Protein AF-0000000084815491 (afdb_homodimer)

Solvent-accessible surface area (backbone atoms only — not comparable to full-atom values): 11934 Å² total; per-residue (Å²): 130,76,83,46,60,28,46,56,47,43,36,51,51,13,50,52,33,24,52,50,12,52,49,30,68,74,34,52,69,57,44,29,56,76,66,72,39,57,78,79,24,46,65,37,46,48,46,38,20,51,44,27,32,46,44,15,54,52,34,43,51,35,46,77,64,65,38,57,70,56,59,58,56,47,32,64,51,28,40,53,48,13,54,55,30,41,75,68,66,39,51,69,61,13,48,52,33,32,49,48,24,51,50,32,52,50,26,44,53,50,39,52,51,54,56,52,58,70,79,100,129,75,83,45,60,28,45,56,46,43,38,53,50,13,51,51,33,24,52,51,12,51,48,30,68,74,34,53,69,58,43,29,56,75,67,73,40,57,78,79,25,47,66,38,45,48,48,37,20,52,45,27,32,48,44,15,53,53,35,42,50,36,44,78,64,65,38,59,72,56,58,58,57,48,32,63,52,27,40,53,47,14,54,55,32,40,75,68,66,38,52,69,60,13,48,51,33,32,50,50,25,50,50,30,53,52,25,44,52,48,39,52,51,52,56,50,57,68,79,99

pLDDT: mean 93.97, std 8.57, range [40.38, 98.31]

Sequence (240 aa):
MAPGVARYTILAFGLSSFIAGVGSLMRPSGALASLNLPAAALPAANGNALAAIAMGVYYTLAVAQENRPFFLATVPMRLASAVVFWRQGWVGVAAWEGGGAALTLLALAWDARRAKGKTAMAPGVARYTILAFGLSSFIAGVGSLMRPSGALASLNLPAAALPAANGNALAAIAMGVYYTLAVAQENRPFFLATVPMRLASAVVFWRQGWVGVAAWEGGGAALTLLALAWDARRAKGKTA

Organism: Colletotrichum graminicola (strain M1.001 / M2 / FGSC 10212) (NCBI:txid645133)

Secondar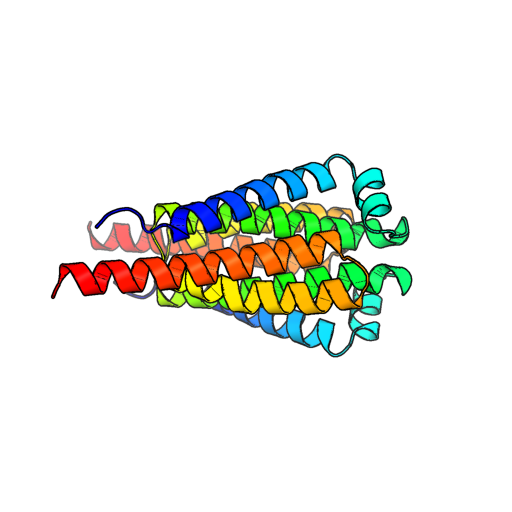y structure (DSSP, 8-state):
----HHHHHHHHHHHHHHHHHHHHHH-HHHHHHHTT--GGGHHHHHHHHHHHHHHHHHHHHHHHTT-HHHHHHHHHHHHHHHHHHHHTT-HHHHHHHHHHHHHHHHHHHHHHHHHHHHH-/----HHHHHHHHHHHHHHHHHHHHHH-HHHHHHHTT--GGGHHHHHHHHHHHHHHHHHHHHHHHTT-HHHHHHHHHHHHHHHHHHHHTT-HHHHHHHHHHHHHHHHHHHHHHHHHHHHH-

Structure (mmCIF, N/CA/C/O backbone):
data_AF-0000000084815491-model_v1
#
loop_
_entity.id
_entity.type
_entity.pdbx_description
1 polymer 'Uncharacterized protein'
#
loop_
_atom_site.group_PDB
_atom_site.id
_atom_site.type_symbol
_atom_site.label_atom_id
_atom_site.label_alt_id
_atom_site.label_comp_id
_atom_site.label_asym_id
_atom_site.label_entity_id
_atom_site.label_seq_id
_atom_site.pdbx_PDB_ins_code
_atom_site.Cartn_x
_atom_site.Cartn_y
_atom_site.Cartn_z
_atom_site.occupancy
_atom_site.B_iso_or_equiv
_atom_site.auth_seq_id
_atom_site.auth_comp_id
_atom_site.auth_asym_id
_atom_site.auth_atom_id
_atom_site.pdbx_PDB_model_num
ATOM 1 N N . MET A 1 1 ? -6.23 29.078 -1.269 1 40.44 1 MET A N 1
ATOM 2 C CA . MET A 1 1 ? -5.453 28.562 -2.393 1 40.44 1 MET A CA 1
ATOM 3 C C . MET A 1 1 ? -6.195 27.422 -3.084 1 40.44 1 MET A C 1
ATOM 5 O O . MET A 1 1 ? -6.824 26.594 -2.424 1 40.44 1 MET A O 1
ATOM 9 N N . ALA A 1 2 ? -6.723 27.484 -4.27 1 48.28 2 ALA A N 1
ATOM 10 C CA . ALA A 1 2 ? -7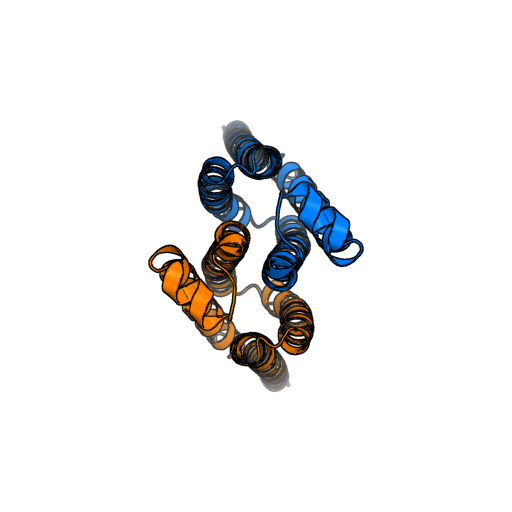.504 26.5 -5.023 1 48.28 2 ALA A CA 1
ATOM 11 C C . ALA A 1 2 ? -6.91 25.109 -4.891 1 48.28 2 ALA A C 1
ATOM 13 O O . ALA A 1 2 ? -5.695 24.953 -4.758 1 48.28 2 ALA A O 1
ATOM 14 N N . PRO A 1 3 ? -7.824 24.172 -4.605 1 62.19 3 PRO A N 1
ATOM 15 C CA . PRO A 1 3 ? -7.273 22.812 -4.543 1 62.19 3 PRO A CA 1
ATOM 16 C C . PRO A 1 3 ? -6.414 22.469 -5.758 1 62.19 3 PRO A C 1
ATOM 18 O O . PRO A 1 3 ? -6.805 22.75 -6.895 1 62.19 3 PRO A O 1
ATOM 21 N N . GLY A 1 4 ? -5.09 22.328 -5.602 1 84.88 4 GLY A N 1
ATOM 22 C CA . GLY A 1 4 ? -4.148 22.016 -6.664 1 84.88 4 GLY A CA 1
ATOM 23 C C . GLY A 1 4 ? -4.602 20.859 -7.543 1 84.88 4 GLY A C 1
ATOM 24 O O . GLY A 1 4 ? -5.445 20.062 -7.141 1 84.88 4 GLY A O 1
ATOM 25 N N . VAL A 1 5 ? -4.52 21.016 -8.867 1 93.31 5 VAL A N 1
ATOM 26 C CA . VAL A 1 5 ? -4.844 20.016 -9.875 1 93.31 5 VAL A CA 1
ATOM 27 C C . VAL A 1 5 ? -4.34 18.641 -9.422 1 93.31 5 VAL A C 1
ATOM 29 O O . VAL A 1 5 ? -4.957 17.625 -9.711 1 93.31 5 VAL A O 1
ATOM 32 N N . ALA A 1 6 ? -3.357 18.594 -8.641 1 94.94 6 ALA A N 1
ATOM 33 C CA . ALA A 1 6 ? -2.748 17.344 -8.18 1 94.94 6 ALA A CA 1
ATOM 34 C C . ALA A 1 6 ? -3.721 16.562 -7.312 1 94.94 6 ALA A C 1
ATOM 36 O O . ALA A 1 6 ? -3.727 15.32 -7.344 1 94.94 6 ALA A O 1
ATOM 37 N N . ARG A 1 7 ? -4.535 17.188 -6.617 1 95.56 7 ARG A N 1
ATOM 38 C CA . ARG A 1 7 ? -5.5 16.531 -5.75 1 95.56 7 ARG A CA 1
ATOM 39 C C . ARG A 1 7 ? -6.445 15.641 -6.559 1 95.56 7 ARG A C 1
ATOM 41 O O . ARG A 1 7 ? -6.809 14.547 -6.117 1 95.56 7 ARG A O 1
ATOM 48 N N . TYR A 1 8 ? -6.773 16.141 -7.68 1 95.5 8 TYR A N 1
ATOM 49 C CA . TYR A 1 8 ? -7.727 15.406 -8.5 1 95.5 8 TYR A CA 1
ATOM 50 C C . TYR A 1 8 ? -7.066 14.188 -9.133 1 95.5 8 TYR A C 1
ATOM 52 O O . TYR A 1 8 ? -7.707 13.148 -9.297 1 95.5 8 TYR A O 1
ATOM 60 N N . THR A 1 9 ? -5.875 14.32 -9.531 1 96.5 9 THR A N 1
ATOM 61 C CA . THR A 1 9 ? -5.172 13.18 -10.109 1 96.5 9 THR A CA 1
ATOM 62 C C . THR A 1 9 ? -4.965 12.094 -9.055 1 96.5 9 THR A C 1
ATOM 64 O O . THR A 1 9 ? -5.133 10.906 -9.344 1 96.5 9 THR A O 1
ATOM 67 N N . ILE A 1 10 ? -4.621 12.445 -7.871 1 97.06 10 ILE A N 1
ATOM 68 C CA . ILE A 1 10 ? -4.414 11.492 -6.785 1 97.06 10 ILE A CA 1
ATOM 69 C C . ILE A 1 10 ? -5.734 10.82 -6.434 1 97.06 10 ILE A C 1
ATOM 71 O O . ILE A 1 10 ? -5.781 9.602 -6.223 1 97.06 10 ILE A O 1
ATOM 75 N N . LEU A 1 11 ? -6.758 11.609 -6.387 1 97.38 11 LEU A N 1
ATOM 76 C CA . LEU A 1 11 ? -8.07 11.07 -6.059 1 97.38 11 LEU A CA 1
ATOM 77 C C . LEU A 1 11 ? -8.523 10.062 -7.105 1 97.38 11 LEU A C 1
ATOM 79 O O . LEU A 1 11 ? -9.016 8.984 -6.766 1 97.38 11 LEU A O 1
ATOM 83 N N . ALA A 1 12 ? -8.406 10.469 -8.32 1 97.44 12 ALA A N 1
ATOM 84 C CA . ALA A 1 12 ? -8.805 9.57 -9.398 1 97.44 12 ALA A CA 1
ATOM 85 C C . ALA A 1 12 ? -8.008 8.266 -9.352 1 97.44 12 ALA A C 1
ATOM 87 O O . ALA A 1 12 ? -8.57 7.184 -9.531 1 97.44 12 ALA A O 1
ATOM 88 N N . PHE A 1 13 ? -6.754 8.375 -9.211 1 97.56 13 PHE A N 1
ATOM 89 C CA . PHE A 1 13 ? -5.902 7.195 -9.117 1 97.56 13 PHE A CA 1
ATOM 90 C C . PHE A 1 13 ? -6.305 6.336 -7.926 1 97.56 13 PHE A C 1
ATOM 92 O O . PHE A 1 13 ? -6.449 5.117 -8.055 1 97.56 13 PHE A O 1
ATOM 99 N N . GLY A 1 14 ? -6.387 6.969 -6.758 1 97.56 14 GLY A N 1
ATOM 100 C CA . GLY A 1 14 ? -6.766 6.242 -5.555 1 97.56 14 GLY A CA 1
ATOM 101 C C . GLY A 1 14 ? -8.102 5.535 -5.684 1 97.56 14 GLY A C 1
ATOM 102 O O . GLY A 1 14 ? -8.219 4.355 -5.355 1 97.56 14 GLY A O 1
ATOM 103 N N . LEU A 1 15 ? -9.078 6.191 -6.203 1 97.81 15 LEU A N 1
ATOM 104 C CA . LEU A 1 15 ? -10.414 5.625 -6.336 1 97.81 15 LEU A CA 1
ATOM 105 C C . LEU A 1 15 ? -10.422 4.477 -7.34 1 97.81 15 LEU A C 1
ATOM 107 O O . LEU A 1 15 ? -11.094 3.463 -7.129 1 97.81 15 LEU A O 1
ATOM 111 N N . SER A 1 16 ? -9.75 4.711 -8.414 1 97.94 16 SER A N 1
ATOM 112 C CA . SER A 1 16 ? -9.688 3.639 -9.406 1 97.94 16 SER A CA 1
ATOM 113 C C . SER A 1 16 ? -8.953 2.424 -8.852 1 97.94 16 SER A C 1
ATOM 115 O O . SER A 1 16 ? -9.32 1.283 -9.141 1 97.94 16 SER A O 1
ATOM 117 N N . SER A 1 17 ? -7.867 2.646 -8.094 1 97.25 17 SER A N 1
ATOM 118 C CA . SER A 1 17 ? -7.156 1.547 -7.453 1 97.25 17 SER A CA 1
ATOM 119 C C . SER A 1 17 ? -8.055 0.812 -6.465 1 97.25 17 SER A C 1
ATOM 121 O O . SER A 1 17 ? -8.023 -0.417 -6.383 1 97.25 17 SER A O 1
ATOM 123 N N . PHE A 1 18 ? -8.859 1.563 -5.742 1 98.06 18 PHE A N 1
ATOM 124 C CA . PHE A 1 18 ?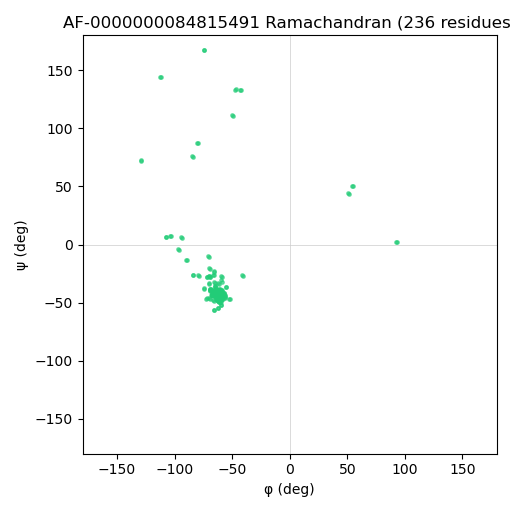 -9.789 0.98 -4.785 1 98.06 18 PHE A CA 1
ATOM 125 C C . PHE A 1 18 ? -10.781 0.058 -5.488 1 98.06 18 PHE A C 1
ATOM 127 O O . PHE A 1 18 ? -11 -1.072 -5.051 1 98.06 18 PHE A O 1
ATOM 134 N N . ILE A 1 19 ? -11.328 0.517 -6.527 1 98.31 19 ILE A N 1
ATOM 135 C CA . ILE A 1 19 ? -12.32 -0.239 -7.285 1 98.31 19 ILE A CA 1
ATOM 136 C C . ILE A 1 19 ? -11.672 -1.49 -7.879 1 98.31 19 ILE A C 1
ATOM 138 O O . ILE A 1 19 ? -12.25 -2.578 -7.832 1 98.31 19 ILE A O 1
ATOM 142 N N . ALA A 1 20 ? -10.5 -1.353 -8.398 1 97.06 20 ALA A N 1
ATOM 143 C CA . ALA A 1 20 ? -9.781 -2.488 -8.961 1 97.06 20 ALA A CA 1
ATOM 144 C C . ALA A 1 20 ? -9.469 -3.529 -7.895 1 97.06 20 ALA A C 1
ATOM 146 O O . ALA A 1 20 ? -9.57 -4.734 -8.141 1 97.06 20 ALA A O 1
ATOM 147 N N . GLY A 1 21 ? -8.992 -3.051 -6.715 1 97.81 21 GLY A N 1
ATOM 148 C CA . GLY A 1 21 ? -8.695 -3.963 -5.621 1 97.81 21 GLY A CA 1
ATOM 149 C C . GLY A 1 21 ? -9.914 -4.742 -5.156 1 97.81 21 GLY A C 1
ATOM 150 O O . GLY A 1 21 ? -9.859 -5.969 -5.02 1 97.81 21 GLY A O 1
ATOM 151 N N . VAL A 1 22 ? -10.992 -4.051 -4.918 1 97.81 22 VAL A N 1
ATOM 152 C CA . VAL A 1 22 ? -12.234 -4.688 -4.504 1 97.81 22 VAL A CA 1
ATOM 153 C C . VAL A 1 22 ? -12.703 -5.66 -5.582 1 97.81 22 VAL A C 1
ATOM 155 O O . VAL A 1 22 ? -13.102 -6.789 -5.281 1 97.81 22 VAL A O 1
ATOM 158 N N . GLY A 1 23 ? -12.656 -5.215 -6.82 1 97.81 23 GLY A N 1
ATOM 159 C CA . GLY A 1 23 ? -13.031 -6.078 -7.934 1 97.81 23 GLY A CA 1
ATOM 160 C C . GLY A 1 23 ? -12.211 -7.352 -8 1 97.81 23 GLY A C 1
ATOM 161 O O . GLY A 1 23 ? -12.742 -8.43 -8.266 1 97.81 23 GLY A O 1
ATOM 162 N N . SER A 1 24 ? -10.961 -7.215 -7.777 1 97.38 24 SER A N 1
ATOM 163 C CA . SER A 1 24 ? -10.062 -8.367 -7.812 1 97.38 24 SER A CA 1
ATOM 164 C C . SER A 1 24 ? -10.398 -9.359 -6.711 1 97.38 24 SER A C 1
ATOM 166 O O . SER A 1 24 ? -10.328 -10.578 -6.918 1 97.38 24 SER A O 1
ATOM 168 N N . LEU A 1 25 ? -10.75 -8.906 -5.535 1 96.31 25 LEU A N 1
ATOM 169 C CA . LEU A 1 25 ? -11.078 -9.789 -4.422 1 96.31 25 LEU A CA 1
ATOM 170 C C . LEU A 1 25 ? -12.414 -10.484 -4.648 1 96.31 25 LEU A C 1
ATOM 172 O O . LEU A 1 25 ? -12.617 -11.617 -4.195 1 96.31 25 LEU A O 1
ATOM 176 N N . MET A 1 26 ? -13.258 -9.828 -5.383 1 97.25 26 MET A N 1
ATOM 177 C CA . MET A 1 26 ? -14.594 -10.367 -5.617 1 97.25 26 MET A CA 1
ATOM 178 C C . MET A 1 26 ? -14.586 -11.359 -6.773 1 97.25 26 MET A C 1
ATOM 180 O O . MET A 1 26 ? -15.453 -12.227 -6.855 1 97.25 26 MET A O 1
ATOM 184 N N . ARG A 1 27 ? -13.664 -11.234 -7.68 1 97.75 27 ARG A N 1
ATOM 185 C CA . ARG A 1 27 ? -13.539 -12.109 -8.844 1 97.75 27 ARG A CA 1
ATOM 186 C C . ARG A 1 27 ? -12.117 -12.641 -8.977 1 97.75 27 ARG A C 1
ATOM 188 O O . ARG A 1 27 ? -11.438 -12.367 -9.977 1 97.75 27 ARG A O 1
ATOM 195 N N . PRO A 1 28 ? -11.805 -13.531 -8.086 1 95.75 28 PRO A N 1
ATOM 196 C CA . PRO A 1 28 ? -10.406 -13.969 -8.039 1 95.75 28 PRO A CA 1
ATOM 197 C C . PRO A 1 28 ? -9.969 -14.664 -9.328 1 95.75 28 PRO A C 1
ATOM 199 O O . PRO A 1 28 ? -8.836 -14.469 -9.781 1 95.75 28 PRO A O 1
ATOM 202 N N . SER A 1 29 ? -10.797 -15.484 -9.922 1 95.88 29 SER A N 1
ATOM 203 C CA . SER A 1 29 ? -10.43 -16.156 -11.164 1 95.88 29 SER A CA 1
ATOM 204 C C . SER A 1 29 ? -10.227 -15.148 -12.289 1 95.88 29 SER A C 1
ATOM 206 O O . SER A 1 29 ? -9.328 -15.32 -13.117 1 95.88 29 SER A O 1
ATOM 208 N N . GLY A 1 30 ? -11.039 -14.156 -12.383 1 96.69 30 GLY A N 1
ATOM 209 C CA . GLY A 1 30 ? -10.883 -13.102 -13.367 1 96.69 30 GLY A CA 1
ATOM 210 C C . GLY A 1 30 ? -9.602 -12.297 -13.18 1 96.69 30 GLY A C 1
ATOM 211 O O . GLY A 1 30 ? -8.938 -11.945 -14.156 1 96.69 30 GLY A O 1
ATOM 212 N N . ALA A 1 31 ? -9.352 -11.961 -11.93 1 95.31 31 ALA A N 1
ATOM 213 C CA . ALA A 1 31 ? -8.133 -11.219 -11.617 1 95.31 31 ALA A CA 1
ATOM 214 C C . ALA A 1 31 ? -6.895 -11.992 -12.055 1 95.31 31 ALA A C 1
ATOM 216 O O . ALA A 1 31 ? -5.984 -11.43 -12.664 1 95.31 31 ALA A O 1
ATOM 217 N N . LEU A 1 32 ? -6.879 -13.273 -11.75 1 96.56 32 LEU A N 1
ATOM 218 C CA . LEU A 1 32 ? -5.754 -14.117 -12.148 1 96.56 32 LEU A CA 1
ATOM 219 C C . LEU A 1 32 ? -5.625 -14.172 -13.664 1 96.56 32 LEU A C 1
ATOM 221 O O . LEU A 1 32 ? -4.523 -14.047 -14.203 1 96.56 32 LEU A O 1
ATOM 225 N N . ALA A 1 33 ? -6.688 -14.359 -14.281 1 95.88 33 ALA A N 1
ATOM 226 C CA . ALA A 1 33 ? -6.691 -14.461 -15.734 1 95.88 33 ALA A CA 1
ATOM 227 C C . ALA A 1 33 ? -6.191 -13.172 -16.375 1 95.88 33 ALA A C 1
ATOM 229 O O . ALA A 1 33 ? -5.441 -13.211 -17.359 1 95.88 33 ALA A O 1
ATOM 230 N N . SER A 1 34 ? -6.602 -12.094 -15.859 1 94.06 34 SER A N 1
ATOM 231 C CA . SER A 1 34 ? -6.234 -10.805 -16.438 1 94.06 34 SER A CA 1
ATOM 232 C C . SER A 1 34 ? -4.734 -10.547 -16.312 1 94.06 34 SER A C 1
ATOM 234 O O . SER A 1 34 ? -4.16 -9.781 -17.094 1 94.06 34 SER A O 1
ATOM 236 N N . LEU A 1 35 ? -4.129 -11.188 -15.383 1 94.56 35 LEU A N 1
ATOM 237 C CA . LEU A 1 35 ? -2.707 -10.977 -15.133 1 94.56 35 LEU A CA 1
ATOM 238 C C . LEU A 1 35 ? -1.89 -12.172 -15.602 1 94.56 35 LEU A C 1
ATOM 240 O O . LEU A 1 35 ? -0.678 -12.227 -15.375 1 94.56 35 LEU A O 1
ATOM 244 N N . ASN A 1 36 ? -2.57 -13.062 -16.234 1 94.75 36 ASN A N 1
ATOM 245 C CA . ASN A 1 36 ? -1.952 -14.281 -16.734 1 94.75 36 ASN A CA 1
ATOM 246 C C . ASN A 1 36 ? -1.22 -15.039 -15.633 1 94.75 36 ASN A C 1
ATOM 248 O O . ASN A 1 36 ? -0.055 -15.414 -15.797 1 94.75 36 ASN A O 1
ATOM 252 N N . LEU A 1 37 ? -1.891 -15.258 -14.562 1 96 37 LEU A N 1
ATOM 253 C CA . LEU A 1 37 ? -1.349 -15.977 -13.414 1 96 37 LEU A CA 1
ATOM 254 C C . LEU A 1 37 ? -2.053 -17.312 -13.227 1 96 37 LEU A C 1
ATOM 256 O O . LEU A 1 37 ? -3.26 -17.422 -13.461 1 96 37 LEU A O 1
ATOM 260 N N . PRO A 1 38 ? -1.239 -18.234 -12.805 1 95.62 38 PRO A N 1
ATOM 261 C CA . PRO A 1 38 ? -1.874 -19.516 -12.492 1 95.62 38 PRO A CA 1
ATOM 262 C C . PRO A 1 38 ? -2.66 -19.484 -11.18 1 95.62 38 PRO A C 1
ATOM 264 O O . PRO A 1 38 ? -2.525 -18.531 -10.406 1 95.62 38 PRO A O 1
ATOM 267 N N . ALA A 1 39 ? -3.48 -20.484 -10.906 1 95.56 39 ALA A N 1
ATOM 268 C CA . ALA A 1 39 ? -4.32 -20.578 -9.711 1 95.56 39 ALA A CA 1
ATOM 269 C C . ALA A 1 39 ? -3.475 -20.562 -8.445 1 95.56 39 ALA A C 1
ATOM 271 O O . ALA A 1 39 ? -3.9 -20.031 -7.418 1 95.56 39 ALA A O 1
ATOM 272 N N . ALA A 1 40 ? -2.336 -21.062 -8.547 1 94.88 40 ALA A N 1
ATOM 273 C CA . ALA A 1 40 ? -1.467 -21.188 -7.383 1 94.88 40 ALA A CA 1
ATOM 274 C C . ALA A 1 40 ? -0.963 -19.812 -6.934 1 94.88 40 ALA A C 1
ATOM 276 O O . ALA A 1 40 ? -0.463 -19.672 -5.816 1 94.88 40 ALA A O 1
ATOM 277 N N . ALA A 1 41 ? -1.181 -18.828 -7.695 1 96.44 41 ALA A N 1
ATOM 278 C CA . ALA A 1 41 ? -0.729 -17.484 -7.375 1 96.44 41 ALA A CA 1
ATOM 279 C C . ALA A 1 41 ? -1.823 -16.688 -6.668 1 96.44 41 ALA A C 1
ATOM 281 O O . ALA A 1 41 ? -1.639 -15.508 -6.348 1 96.44 41 ALA A O 1
ATOM 282 N N . LEU A 1 42 ? -2.867 -17.297 -6.352 1 96.38 42 LE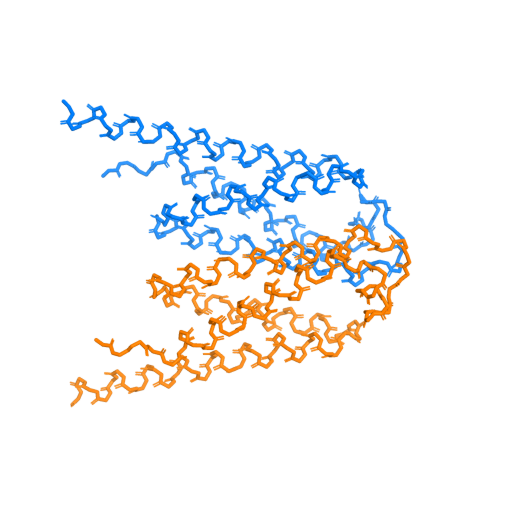U A N 1
ATOM 283 C CA . LEU A 1 42 ? -4.035 -16.609 -5.824 1 96.38 42 LEU A CA 1
ATOM 284 C C . LEU A 1 42 ? -3.697 -15.883 -4.523 1 96.38 42 LEU A C 1
ATOM 286 O O . LEU A 1 42 ? -4.078 -14.727 -4.332 1 96.38 42 LEU A O 1
ATOM 290 N N . PRO A 1 43 ? -3.006 -16.484 -3.607 1 96.12 43 PRO A N 1
ATOM 291 C CA . PRO A 1 43 ? -2.705 -15.758 -2.367 1 96.12 43 PRO A CA 1
ATOM 292 C C . PRO A 1 43 ? -1.927 -14.469 -2.607 1 96.12 43 PRO A C 1
ATOM 294 O O . PRO A 1 43 ? -2.242 -13.438 -2.014 1 96.12 43 PRO A O 1
ATOM 297 N N . ALA A 1 44 ? -0.988 -14.539 -3.453 1 96.69 44 ALA A N 1
ATOM 298 C CA . ALA A 1 44 ? -0.206 -13.344 -3.764 1 96.69 44 ALA A CA 1
ATOM 299 C C . ALA A 1 44 ? -1.057 -12.305 -4.488 1 96.69 44 ALA A C 1
ATOM 301 O O . ALA A 1 44 ? -0.908 -11.102 -4.262 1 96.69 44 ALA A O 1
ATOM 302 N N . ALA A 1 45 ? -1.89 -12.766 -5.355 1 96.88 45 ALA A N 1
ATOM 303 C CA . ALA A 1 45 ? -2.797 -11.867 -6.062 1 96.88 45 ALA A CA 1
ATOM 304 C C . ALA A 1 45 ? -3.738 -11.156 -5.094 1 96.88 45 ALA A C 1
ATOM 306 O O . ALA A 1 45 ? -4.043 -9.977 -5.262 1 96.88 45 ALA A O 1
ATOM 307 N N . ASN A 1 46 ? -4.184 -11.852 -4.129 1 97.25 46 ASN A N 1
ATOM 308 C CA . ASN A 1 46 ? -5.031 -11.25 -3.104 1 97.25 46 ASN A CA 1
ATOM 309 C C . ASN A 1 46 ? -4.281 -10.18 -2.318 1 97.25 46 ASN A C 1
ATOM 311 O O . ASN A 1 46 ? -4.867 -9.164 -1.925 1 97.25 46 ASN A O 1
ATOM 315 N N . GLY A 1 47 ? -3.01 -10.484 -2.057 1 96.56 47 GLY A N 1
ATOM 316 C CA . GLY A 1 47 ? -2.191 -9.461 -1.427 1 96.56 47 GLY A CA 1
ATOM 317 C C . GLY A 1 47 ? -2.125 -8.172 -2.225 1 96.56 47 GLY A C 1
ATOM 318 O O . GLY A 1 47 ? -2.211 -7.082 -1.659 1 96.56 47 GLY A O 1
ATOM 319 N N . ASN A 1 48 ? -1.982 -8.266 -3.479 1 97.19 48 ASN A N 1
ATOM 320 C CA . ASN A 1 48 ? -1.973 -7.105 -4.359 1 97.19 48 ASN A CA 1
ATOM 321 C C . ASN A 1 48 ? -3.305 -6.359 -4.32 1 97.19 48 ASN A C 1
ATOM 323 O O . ASN A 1 48 ? -3.332 -5.129 -4.316 1 97.19 48 ASN A O 1
ATOM 327 N N . ALA A 1 49 ? -4.336 -7.121 -4.34 1 97.69 49 ALA A N 1
ATOM 328 C CA . ALA A 1 49 ? -5.668 -6.52 -4.273 1 97.69 49 ALA A CA 1
ATOM 329 C C . ALA A 1 49 ? -5.844 -5.719 -2.984 1 97.69 49 ALA A C 1
ATOM 331 O O . ALA A 1 49 ? -6.371 -4.605 -3.006 1 97.69 49 ALA A O 1
ATOM 332 N N . LEU A 1 50 ? -5.406 -6.281 -1.91 1 97.38 50 LEU A N 1
ATOM 333 C CA . LEU A 1 50 ? -5.496 -5.598 -0.623 1 97.38 50 LEU A CA 1
ATOM 334 C C . LEU A 1 50 ? -4.648 -4.328 -0.619 1 97.38 50 LEU A C 1
ATOM 336 O O . LEU A 1 50 ? -5.047 -3.314 -0.043 1 97.38 50 LEU A O 1
ATOM 340 N N . ALA A 1 51 ? -3.486 -4.445 -1.206 1 96.62 51 ALA A N 1
ATOM 341 C CA . ALA A 1 51 ? -2.629 -3.27 -1.334 1 96.62 51 ALA A CA 1
ATOM 342 C C . ALA A 1 51 ? -3.318 -2.172 -2.137 1 96.62 51 ALA A C 1
ATOM 344 O O . ALA A 1 51 ? -3.236 -0.993 -1.786 1 96.62 51 ALA A O 1
ATOM 345 N N . ALA A 1 52 ? -3.955 -2.549 -3.201 1 97.44 52 ALA A N 1
ATOM 346 C CA . ALA A 1 52 ? -4.688 -1.591 -4.023 1 97.44 52 ALA A CA 1
ATOM 347 C C . ALA A 1 52 ? -5.801 -0.917 -3.225 1 97.44 52 ALA A C 1
ATOM 349 O O . ALA A 1 52 ? -5.992 0.297 -3.322 1 97.44 52 ALA A O 1
ATOM 350 N N . ILE A 1 53 ? -6.504 -1.626 -2.461 1 97.69 53 ILE A N 1
ATOM 351 C CA . ILE A 1 53 ? -7.566 -1.084 -1.621 1 97.69 53 ILE A CA 1
ATOM 352 C C . ILE A 1 53 ? -6.977 -0.114 -0.602 1 97.69 53 ILE A C 1
ATOM 354 O O . ILE A 1 53 ? -7.512 0.977 -0.39 1 97.69 53 ILE A O 1
ATOM 358 N N . ALA A 1 54 ? -5.887 -0.56 0.009 1 97.19 54 ALA A N 1
ATOM 359 C CA . ALA A 1 54 ? -5.211 0.306 0.971 1 97.19 54 ALA A CA 1
ATOM 360 C C . ALA A 1 54 ? -4.793 1.623 0.324 1 97.19 54 ALA A C 1
ATOM 362 O O . ALA A 1 54 ? -4.949 2.691 0.919 1 97.19 54 ALA A O 1
ATOM 363 N N . MET A 1 55 ? -4.25 1.581 -0.87 1 96.81 55 MET A N 1
ATOM 364 C CA . MET A 1 55 ? -3.869 2.795 -1.586 1 96.81 55 MET A CA 1
ATOM 365 C C . MET A 1 55 ? -5.082 3.691 -1.82 1 96.81 55 MET A C 1
ATOM 367 O O . MET A 1 55 ? -4.977 4.918 -1.736 1 96.81 55 MET A O 1
ATOM 371 N N . GLY A 1 56 ? -6.172 3.09 -2.18 1 97.62 56 GLY A N 1
ATOM 372 C CA . GLY A 1 56 ? -7.387 3.873 -2.348 1 97.62 56 GLY A CA 1
ATOM 373 C C . GLY A 1 56 ? -7.77 4.656 -1.107 1 97.62 56 GLY A C 1
ATOM 374 O O . GLY A 1 56 ? -8.07 5.848 -1.188 1 97.62 56 GLY A O 1
ATOM 375 N N . VAL A 1 57 ? -7.684 4.047 -0.004 1 97.12 57 VAL A N 1
ATOM 376 C CA . VAL A 1 57 ? -8.094 4.664 1.254 1 97.12 57 VAL A CA 1
ATOM 377 C C . VAL A 1 57 ? -7.078 5.734 1.658 1 97.12 57 VAL A C 1
ATOM 379 O O . VAL A 1 57 ? -7.453 6.863 1.977 1 97.12 57 VAL A O 1
ATOM 382 N N . TYR A 1 58 ? -5.805 5.418 1.588 1 97.19 58 TYR A N 1
ATOM 383 C CA . TYR A 1 58 ? -4.77 6.344 2.039 1 97.19 58 TYR A CA 1
ATOM 384 C C . TYR A 1 58 ? -4.68 7.551 1.115 1 97.19 58 TYR A C 1
ATOM 386 O O . TYR A 1 58 ? -4.445 8.672 1.571 1 97.19 58 TYR A O 1
ATOM 394 N N . TYR A 1 59 ? -4.828 7.285 -0.157 1 96.94 59 TYR A N 1
ATOM 395 C CA . TYR A 1 59 ? -4.766 8.391 -1.108 1 96.94 59 TYR A CA 1
ATOM 396 C C . TYR A 1 59 ? -5.93 9.352 -0.908 1 96.94 59 TYR A C 1
ATOM 398 O O . TYR A 1 59 ? -5.754 10.57 -0.955 1 96.94 59 TYR A O 1
ATOM 406 N N . THR A 1 60 ? -7.105 8.805 -0.683 1 96.75 60 THR A N 1
ATOM 407 C CA . THR A 1 60 ? -8.273 9.641 -0.427 1 96.75 60 THR A CA 1
ATOM 408 C C . THR A 1 60 ? -8.078 10.469 0.84 1 96.75 60 THR A C 1
ATOM 410 O O . THR A 1 60 ? -8.414 11.648 0.874 1 96.75 60 THR A O 1
ATOM 413 N N . LEU A 1 61 ? -7.543 9.836 1.834 1 96.62 61 LEU A N 1
ATOM 414 C CA . LEU A 1 61 ? -7.25 10.555 3.066 1 96.62 61 LEU A CA 1
ATOM 415 C C . LEU A 1 61 ? -6.234 11.672 2.814 1 96.62 61 LEU A C 1
ATOM 417 O O . LEU A 1 61 ? -6.391 12.781 3.326 1 96.62 61 LEU A O 1
ATOM 421 N N . ALA A 1 62 ? -5.184 11.352 2.068 1 96.44 62 ALA A N 1
ATOM 422 C CA . ALA A 1 62 ? -4.164 12.344 1.743 1 96.44 62 ALA A CA 1
ATOM 423 C C . ALA A 1 62 ? -4.77 13.531 0.998 1 96.44 62 ALA A C 1
ATOM 425 O O . ALA A 1 62 ? -4.371 14.68 1.215 1 96.44 62 ALA A O 1
ATOM 426 N N . VAL A 1 63 ? -5.684 13.25 0.11 1 96.62 63 VAL A N 1
ATOM 427 C CA . VAL A 1 63 ? -6.363 14.297 -0.646 1 96.62 63 VAL A CA 1
ATOM 428 C C . VAL A 1 63 ? -7.164 15.18 0.305 1 96.62 63 VAL A C 1
ATOM 430 O O . VAL A 1 63 ? -7.09 16.406 0.229 1 96.62 63 VAL A O 1
ATOM 433 N N . ALA A 1 64 ? -7.922 14.625 1.226 1 95.69 64 ALA A N 1
ATOM 434 C CA . ALA A 1 64 ? -8.719 15.375 2.199 1 95.69 64 ALA A CA 1
ATOM 435 C C . ALA A 1 64 ? -7.828 16.266 3.057 1 95.69 64 ALA A C 1
ATOM 437 O O . ALA A 1 64 ? -8.25 17.344 3.484 1 95.69 64 ALA A O 1
ATOM 438 N N . GLN A 1 65 ? -6.598 15.891 3.24 1 95.12 65 GLN A N 1
ATOM 439 C CA . GLN A 1 65 ? -5.664 16.625 4.09 1 95.12 65 GLN A CA 1
ATOM 440 C C . GLN A 1 65 ? -4.797 17.562 3.266 1 95.12 65 GLN A C 1
ATOM 442 O O . GLN A 1 65 ? -3.977 18.312 3.816 1 95.12 65 GLN A O 1
ATOM 447 N N . GLU A 1 66 ? -4.977 17.5 1.979 1 93.69 66 GLU A N 1
ATOM 448 C CA . GLU A 1 66 ? -4.129 18.266 1.075 1 93.69 66 GLU A CA 1
ATOM 449 C C . GLU A 1 66 ? -2.652 18.047 1.382 1 93.69 66 GLU A C 1
ATOM 451 O O . GLU A 1 66 ? -1.886 19.016 1.491 1 93.69 66 GLU A O 1
ATOM 456 N N . ASN A 1 67 ? -2.336 16.859 1.586 1 94.69 67 ASN A N 1
ATOM 457 C CA . ASN A 1 67 ? -0.989 16.453 1.981 1 94.69 67 ASN A CA 1
ATOM 458 C C . ASN A 1 67 ? -0.049 16.391 0.781 1 94.69 67 ASN A C 1
ATOM 460 O O . ASN A 1 67 ? 0.251 15.305 0.281 1 94.69 67 ASN A O 1
ATOM 464 N N . ARG A 1 68 ? 0.567 17.484 0.443 1 93.19 68 ARG A N 1
ATOM 465 C CA . ARG A 1 68 ? 1.375 17.609 -0.766 1 93.19 68 ARG A CA 1
ATOM 466 C C . ARG A 1 68 ? 2.625 16.734 -0.677 1 93.19 68 ARG A C 1
ATOM 468 O O . ARG A 1 68 ? 3.016 16.094 -1.658 1 93.19 68 ARG A O 1
ATOM 475 N N . PRO A 1 69 ? 3.324 16.734 0.476 1 95 69 PRO A N 1
ATOM 476 C CA . PRO A 1 69 ? 4.461 15.805 0.563 1 95 69 PRO A CA 1
ATOM 477 C C . PRO A 1 69 ? 4.07 14.359 0.271 1 95 69 PRO A C 1
ATOM 479 O O . PRO A 1 69 ? 4.848 13.617 -0.334 1 95 69 PRO A O 1
ATOM 482 N N . PHE A 1 70 ? 2.916 13.945 0.679 1 96.19 70 PHE A N 1
ATOM 483 C CA . PHE A 1 70 ? 2.434 12.609 0.364 1 96.19 70 PHE A CA 1
ATOM 484 C C . PHE A 1 70 ? 2.252 12.438 -1.14 1 96.19 70 PHE A C 1
ATOM 486 O O . PHE A 1 70 ? 2.643 11.414 -1.705 1 96.19 70 PHE A O 1
ATOM 493 N N . PHE A 1 71 ? 1.619 13.391 -1.742 1 96.69 71 PHE A N 1
ATOM 494 C CA . PHE A 1 71 ? 1.459 13.336 -3.191 1 96.69 71 PHE A CA 1
ATOM 495 C C . PHE A 1 71 ? 2.803 13.125 -3.877 1 96.69 71 PHE A C 1
ATOM 497 O O . PHE A 1 71 ? 2.926 12.266 -4.758 1 96.69 71 PHE A O 1
ATOM 504 N N . LEU A 1 72 ? 3.746 13.914 -3.41 1 95.38 72 LEU A N 1
ATOM 505 C CA . LEU A 1 72 ? 5.074 13.852 -4.016 1 95.38 72 LEU A CA 1
ATOM 506 C C . LEU A 1 72 ? 5.719 12.492 -3.77 1 95.38 72 LEU A C 1
ATOM 508 O O . LEU A 1 72 ? 6.422 11.969 -4.637 1 95.38 72 LEU A O 1
ATOM 512 N N . ALA A 1 73 ? 5.473 11.93 -2.625 1 95.94 73 ALA A N 1
ATOM 513 C CA . ALA A 1 73 ? 6.078 10.648 -2.264 1 95.94 73 ALA A CA 1
ATOM 514 C C . ALA A 1 73 ? 5.508 9.516 -3.105 1 95.94 73 ALA A C 1
ATOM 516 O O . ALA A 1 73 ? 6.176 8.5 -3.324 1 95.94 73 ALA A O 1
ATOM 517 N N . THR A 1 74 ? 4.289 9.594 -3.598 1 97.06 74 THR A N 1
ATOM 518 C CA . THR A 1 74 ? 3.654 8.523 -4.363 1 97.06 74 THR A CA 1
ATOM 519 C C . THR A 1 74 ? 4.309 8.383 -5.738 1 97.06 74 THR A C 1
ATOM 521 O O . THR A 1 74 ? 4.258 7.312 -6.348 1 97.06 74 THR A O 1
ATOM 524 N N . VAL A 1 75 ? 4.863 9.461 -6.234 1 97.31 75 VAL A N 1
ATOM 525 C CA . VAL A 1 75 ? 5.328 9.508 -7.617 1 97.31 75 VAL A CA 1
ATOM 526 C C . VAL A 1 75 ? 6.492 8.539 -7.805 1 97.31 75 VAL A C 1
ATOM 528 O O . VAL A 1 75 ? 6.445 7.664 -8.664 1 97.31 75 VAL A O 1
ATOM 531 N N . PRO A 1 76 ? 7.594 8.641 -7.023 1 96.69 76 PRO A N 1
ATOM 532 C CA . PRO A 1 76 ? 8.688 7.691 -7.246 1 96.69 76 PRO A CA 1
ATOM 533 C C . PRO A 1 76 ? 8.266 6.246 -6.992 1 96.69 76 PRO A C 1
ATOM 535 O O . PRO A 1 76 ? 8.758 5.328 -7.66 1 96.69 76 PRO A O 1
ATOM 538 N N . MET A 1 77 ? 7.395 6.027 -6.09 1 96.56 77 MET A N 1
ATOM 539 C CA . MET A 1 77 ? 6.957 4.668 -5.781 1 96.56 77 MET A CA 1
ATOM 540 C C . MET A 1 77 ? 6.148 4.082 -6.934 1 96.56 77 MET A C 1
ATOM 542 O O . MET A 1 77 ? 6.34 2.922 -7.305 1 96.56 77 MET A O 1
ATOM 546 N N . ARG A 1 78 ? 5.293 4.895 -7.453 1 97.69 78 ARG A N 1
ATOM 547 C CA . ARG A 1 78 ? 4.473 4.422 -8.562 1 97.69 78 ARG A CA 1
ATOM 548 C C . ARG A 1 78 ? 5.309 4.234 -9.82 1 97.69 78 ARG A C 1
ATOM 550 O O . ARG A 1 78 ? 5.035 3.342 -10.625 1 97.69 78 ARG A O 1
ATOM 557 N N . LEU A 1 79 ? 6.305 5.035 -10.039 1 97.75 79 LEU A N 1
ATOM 558 C CA . LEU A 1 79 ? 7.207 4.855 -11.172 1 97.75 79 LEU A CA 1
ATOM 559 C C . LEU A 1 79 ? 8.031 3.582 -11.016 1 97.75 79 LEU A C 1
ATOM 561 O O . LEU A 1 79 ? 8.25 2.855 -11.984 1 97.75 79 LEU A O 1
ATOM 565 N N . ALA A 1 80 ? 8.523 3.367 -9.805 1 96.88 80 ALA A N 1
ATOM 566 C CA . ALA A 1 80 ? 9.25 2.125 -9.547 1 96.88 80 ALA A CA 1
ATOM 567 C C . ALA A 1 80 ? 8.367 0.91 -9.812 1 96.88 80 ALA A C 1
ATOM 569 O O . ALA A 1 80 ? 8.805 -0.061 -10.43 1 96.88 80 ALA A O 1
ATOM 570 N N . SER A 1 81 ? 7.141 0.975 -9.352 1 97.25 81 SER A N 1
ATOM 571 C CA . SER A 1 81 ? 6.199 -0.113 -9.602 1 97.25 81 SER A CA 1
ATOM 572 C C . SER A 1 81 ? 5.938 -0.287 -11.094 1 97.25 81 SER A C 1
ATOM 574 O O . SER A 1 81 ? 5.855 -1.414 -11.586 1 97.25 81 SER A O 1
ATOM 576 N N . ALA A 1 82 ? 5.781 0.826 -11.805 1 98 82 ALA A N 1
ATOM 577 C CA . ALA A 1 82 ? 5.535 0.772 -13.242 1 98 82 ALA A CA 1
ATOM 578 C C . ALA A 1 82 ? 6.652 0.027 -13.961 1 98 82 ALA A C 1
ATOM 580 O O . ALA A 1 82 ? 6.395 -0.787 -14.852 1 98 82 ALA A O 1
ATOM 581 N N . VAL A 1 83 ? 7.875 0.306 -13.609 1 97.69 83 VAL A N 1
ATOM 582 C CA . VAL A 1 83 ? 9.023 -0.331 -14.242 1 97.69 83 VAL A CA 1
ATOM 583 C C . VAL A 1 83 ? 9.016 -1.829 -13.945 1 97.69 83 VAL A C 1
ATOM 585 O O . VAL A 1 83 ? 9.195 -2.648 -14.852 1 97.69 83 VAL A O 1
ATOM 588 N N . VAL A 1 84 ? 8.75 -2.195 -12.703 1 96.31 84 VAL A N 1
ATOM 589 C CA . VAL A 1 84 ? 8.75 -3.598 -12.297 1 96.31 84 VAL A CA 1
ATOM 590 C C . VAL A 1 84 ? 7.617 -4.34 -13 1 96.31 84 VAL A C 1
ATOM 592 O O . VAL A 1 84 ? 7.809 -5.449 -13.508 1 96.31 84 VAL A O 1
ATOM 595 N N . PHE A 1 85 ? 6.469 -3.787 -13.07 1 97.06 85 PHE A N 1
ATOM 596 C CA . PHE A 1 85 ? 5.312 -4.43 -13.688 1 97.06 85 PHE A CA 1
ATOM 597 C C . PHE A 1 85 ? 5.5 -4.543 -15.195 1 97.06 85 PHE A C 1
ATOM 599 O O . PHE A 1 85 ? 5.102 -5.539 -15.805 1 97.06 85 PHE A O 1
ATOM 606 N N . TRP A 1 86 ? 6.082 -3.518 -15.797 1 96.5 86 TRP A N 1
ATOM 607 C CA . TRP A 1 86 ? 6.371 -3.566 -17.234 1 96.5 86 TRP A CA 1
ATOM 608 C C . TRP A 1 86 ? 7.32 -4.715 -17.547 1 96.5 86 TRP A C 1
ATOM 610 O O . TRP A 1 86 ? 7.094 -5.465 -18.5 1 96.5 86 TRP A O 1
ATOM 620 N N . ARG A 1 87 ? 8.266 -4.922 -16.797 1 95.5 87 ARG A N 1
ATOM 621 C CA . ARG A 1 87 ? 9.289 -5.934 -17.031 1 95.5 87 ARG A CA 1
ATOM 622 C C . ARG A 1 87 ? 8.719 -7.34 -16.875 1 95.5 87 ARG A C 1
ATOM 624 O O . ARG A 1 87 ? 9.25 -8.297 -17.438 1 95.5 87 ARG A O 1
ATOM 631 N N . GLN A 1 88 ? 7.641 -7.477 -16.203 1 94.25 88 GLN A N 1
ATOM 632 C CA . GLN A 1 88 ? 7.059 -8.797 -15.992 1 94.25 88 GLN A CA 1
ATOM 633 C C . GLN A 1 88 ? 5.84 -9.016 -16.891 1 94.25 88 GLN A C 1
ATOM 635 O O . GLN A 1 88 ? 5.102 -9.984 -16.719 1 94.25 88 GLN A O 1
ATOM 640 N N . GLY A 1 89 ? 5.652 -8.062 -17.766 1 94.25 89 GLY A N 1
ATOM 641 C CA . GLY A 1 89 ? 4.66 -8.273 -18.812 1 94.25 89 GLY A CA 1
ATOM 642 C C . GLY A 1 89 ? 3.287 -7.738 -18.438 1 94.25 89 GLY A C 1
ATOM 643 O O . GLY A 1 89 ? 2.314 -7.973 -19.156 1 94.25 89 GLY A O 1
ATOM 644 N N . TRP A 1 90 ? 3.162 -7.137 -17.281 1 95.62 90 TRP A N 1
ATOM 645 C CA . TRP A 1 90 ? 1.89 -6.531 -16.906 1 95.62 90 TRP A CA 1
ATOM 646 C C . TRP A 1 90 ? 1.766 -5.125 -17.469 1 95.62 90 TRP A C 1
ATOM 648 O O . TRP A 1 90 ? 1.733 -4.145 -16.719 1 95.62 90 TRP A O 1
ATOM 658 N N . VAL A 1 91 ? 1.498 -5.02 -18.75 1 95.5 91 VAL A N 1
ATOM 659 C CA . VAL A 1 91 ? 1.6 -3.771 -19.5 1 95.5 91 VAL A CA 1
ATOM 660 C C . VAL A 1 91 ? 0.487 -2.818 -19.078 1 95.5 91 VAL A C 1
ATOM 662 O O . VAL A 1 91 ? 0.728 -1.628 -18.859 1 95.5 91 VAL A O 1
ATOM 665 N N . GLY A 1 92 ? -0.738 -3.299 -18.984 1 95.25 92 GLY A N 1
ATOM 666 C CA . GLY A 1 92 ? -1.852 -2.459 -18.578 1 95.25 92 GLY A CA 1
ATOM 667 C C . GLY A 1 92 ? -1.658 -1.845 -17.203 1 95.25 92 GLY A C 1
ATOM 668 O O . GLY A 1 92 ? -1.878 -0.646 -17.016 1 95.25 92 GLY A O 1
ATOM 669 N N . VAL A 1 93 ? -1.233 -2.689 -16.266 1 95.62 93 VAL A N 1
ATOM 670 C CA . VAL A 1 93 ? -0.999 -2.229 -14.898 1 95.62 93 VAL A CA 1
ATOM 671 C C . VAL A 1 93 ? 0.155 -1.228 -14.883 1 95.62 93 VAL A C 1
ATOM 673 O O . VAL A 1 93 ? 0.094 -0.212 -14.188 1 95.62 93 VAL A O 1
ATOM 676 N N . ALA A 1 94 ? 1.198 -1.548 -15.594 1 97.56 94 ALA A N 1
ATOM 677 C CA . ALA A 1 94 ? 2.361 -0.67 -15.68 1 97.56 94 ALA A CA 1
ATOM 678 C C . ALA A 1 94 ? 1.978 0.696 -16.234 1 97.56 94 ALA A C 1
ATOM 680 O O . ALA A 1 94 ? 2.422 1.729 -15.734 1 97.56 94 ALA A O 1
ATOM 681 N N . ALA A 1 95 ? 1.208 0.699 -17.297 1 97.5 95 ALA A N 1
ATOM 682 C CA . ALA A 1 95 ? 0.75 1.945 -17.906 1 97.5 95 ALA A CA 1
ATOM 683 C C . ALA A 1 95 ? -0.112 2.746 -16.922 1 97.5 95 ALA A C 1
ATOM 685 O O . ALA A 1 95 ? -0.03 3.975 -16.875 1 97.5 95 ALA A O 1
ATOM 686 N N . TRP A 1 96 ? -0.965 2.041 -16.203 1 97.38 96 TRP A N 1
ATOM 687 C CA . TRP A 1 96 ? -1.812 2.682 -15.203 1 97.38 96 TRP A CA 1
ATOM 688 C C . TRP A 1 96 ? -0.968 3.338 -14.117 1 97.38 96 TRP A C 1
ATOM 690 O O . TRP A 1 96 ? -1.17 4.508 -13.789 1 97.38 96 TRP A O 1
ATOM 700 N N . GLU A 1 97 ? -0.013 2.611 -13.562 1 96.62 97 GLU A N 1
ATOM 701 C CA . GLU A 1 97 ? 0.891 3.115 -12.531 1 96.62 97 GLU A CA 1
ATOM 702 C C . GLU A 1 97 ? 1.734 4.273 -13.055 1 96.62 97 GLU A C 1
ATOM 704 O O . GLU A 1 97 ? 1.766 5.348 -12.453 1 96.62 97 GLU A O 1
ATOM 709 N N . GLY A 1 98 ? 2.41 4.008 -14.141 1 97.69 98 GLY A N 1
ATOM 710 C CA . GLY A 1 98 ? 3.307 5.008 -14.703 1 97.69 98 GLY A CA 1
ATOM 711 C C . GLY A 1 98 ? 2.584 6.238 -15.219 1 97.69 98 GLY A C 1
ATOM 712 O O . GLY A 1 98 ? 3.02 7.367 -14.984 1 97.69 98 GLY A O 1
ATOM 713 N N . GLY A 1 99 ? 1.538 6.02 -16 1 97.56 99 GLY A N 1
ATOM 714 C CA . GLY A 1 99 ? 0.742 7.133 -16.484 1 97.56 99 GLY A CA 1
ATOM 715 C C . GLY A 1 99 ? 0.147 7.977 -15.383 1 97.56 99 GLY A C 1
ATOM 716 O O . GLY A 1 99 ? 0.153 9.203 -15.453 1 97.56 99 GLY A O 1
ATOM 717 N N . GLY A 1 100 ? -0.401 7.27 -14.391 1 96.88 100 GLY A N 1
ATOM 718 C CA . GLY A 1 100 ? -0.905 7.996 -13.234 1 96.88 100 GLY A CA 1
ATOM 719 C C . GLY A 1 100 ? 0.162 8.812 -12.531 1 96.88 100 GLY A C 1
ATOM 720 O O . GLY A 1 100 ? -0.085 9.953 -12.125 1 96.88 100 GLY A O 1
ATOM 721 N N . ALA A 1 101 ? 1.333 8.195 -12.328 1 97.38 101 ALA A N 1
ATOM 722 C CA . ALA A 1 101 ? 2.438 8.898 -11.688 1 97.38 101 ALA A CA 1
ATOM 723 C C . ALA A 1 101 ? 2.857 10.117 -12.5 1 97.38 101 ALA A C 1
ATOM 725 O O . ALA A 1 101 ? 3.129 11.188 -11.938 1 97.38 101 ALA A O 1
ATOM 726 N N . ALA A 1 102 ? 2.945 9.992 -13.797 1 97.25 102 ALA A N 1
ATOM 727 C CA . ALA A 1 102 ? 3.311 11.094 -14.68 1 97.25 102 ALA A CA 1
ATOM 728 C C . ALA A 1 102 ? 2.287 12.227 -14.602 1 97.25 102 ALA A C 1
ATOM 730 O O . ALA A 1 102 ? 2.652 13.398 -14.539 1 97.25 102 ALA A O 1
ATOM 731 N N . LEU A 1 103 ? 1.063 11.852 -14.633 1 96.94 103 LEU A N 1
ATOM 732 C CA . LEU A 1 103 ? 0.002 12.852 -14.539 1 96.94 103 LEU A CA 1
ATOM 733 C C . LEU A 1 103 ? 0.082 13.609 -13.227 1 96.94 103 LEU A C 1
ATOM 735 O O . LEU A 1 103 ? -0.123 14.828 -13.188 1 96.94 103 LEU A O 1
ATOM 739 N N . THR A 1 104 ? 0.303 12.859 -12.148 1 96.12 104 THR A N 1
ATOM 740 C CA . THR A 1 104 ? 0.439 13.492 -10.844 1 96.12 104 THR A CA 1
ATOM 741 C C . THR A 1 104 ? 1.631 14.445 -10.82 1 96.12 104 THR A C 1
ATOM 743 O O . THR A 1 104 ? 1.531 15.562 -10.312 1 96.12 104 THR A O 1
ATOM 746 N N . LEU A 1 105 ? 2.73 14 -11.359 1 95.5 105 LEU A N 1
ATOM 747 C CA . LEU A 1 105 ? 3.936 14.828 -11.406 1 95.5 105 LEU A CA 1
ATOM 748 C C . LEU A 1 105 ? 3.684 16.109 -12.188 1 95.5 105 LEU A C 1
ATOM 750 O O . LEU A 1 105 ? 4.09 17.188 -11.758 1 95.5 105 LEU A O 1
ATOM 754 N N . LEU A 1 106 ? 3.082 16 -13.297 1 96.5 106 LEU A N 1
ATOM 755 C CA . LEU A 1 106 ? 2.762 17.156 -14.125 1 96.5 106 LEU A CA 1
ATOM 756 C C . LEU A 1 106 ? 1.809 18.109 -13.391 1 96.5 106 LEU A C 1
ATOM 758 O O . LEU A 1 106 ? 1.964 19.328 -13.453 1 96.5 106 LEU A O 1
ATOM 762 N N . ALA A 1 107 ? 0.822 17.5 -12.781 1 95.81 107 ALA A N 1
ATOM 763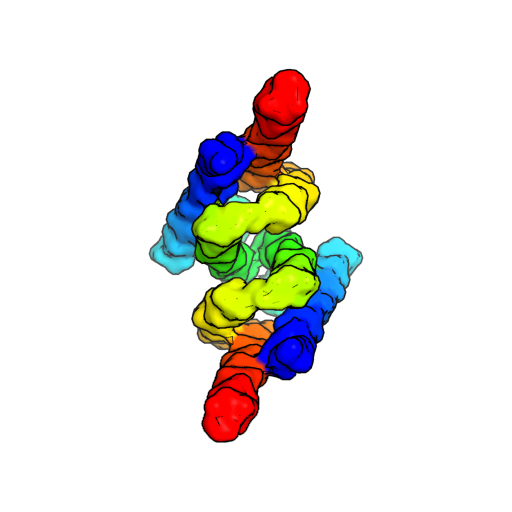 C CA . ALA A 1 107 ? -0.14 18.297 -12.023 1 95.81 107 ALA A CA 1
ATOM 764 C C . ALA A 1 107 ? 0.543 19.047 -10.883 1 95.81 107 ALA A C 1
ATOM 766 O O . ALA A 1 107 ? 0.234 20.203 -10.617 1 95.81 107 ALA A O 1
ATOM 767 N N . LEU A 1 108 ? 1.438 18.406 -10.227 1 93.75 108 LEU A N 1
ATOM 768 C CA . LEU A 1 108 ? 2.162 19.047 -9.133 1 93.75 108 LEU A CA 1
ATOM 769 C C . LEU A 1 108 ? 3.02 20.188 -9.641 1 93.75 108 LEU A C 1
ATOM 771 O O . LEU A 1 108 ? 3.098 21.25 -9 1 93.75 108 LEU A O 1
ATOM 775 N N . ALA A 1 109 ? 3.676 20.016 -10.758 1 93.5 109 ALA A N 1
ATOM 776 C CA . ALA A 1 109 ? 4.484 21.062 -11.359 1 93.5 109 ALA A CA 1
ATOM 777 C C . ALA A 1 109 ? 3.615 22.25 -11.773 1 93.5 109 ALA A C 1
ATOM 779 O O . ALA A 1 109 ? 4.004 23.406 -11.578 1 93.5 109 ALA A O 1
ATOM 780 N N . TRP A 1 110 ? 2.541 21.906 -12.312 1 92.88 110 TRP A N 1
ATOM 781 C CA . TRP A 1 110 ? 1.591 22.938 -12.719 1 92.88 110 TRP A CA 1
ATOM 782 C C . TRP A 1 110 ? 1.129 23.75 -11.508 1 92.88 110 TRP A C 1
ATOM 784 O O . TRP A 1 110 ? 1.086 24.984 -11.562 1 92.88 110 TRP A O 1
ATOM 794 N N . ASP A 1 111 ? 0.776 23.078 -10.461 1 92 111 ASP A N 1
ATOM 795 C CA . ASP A 1 111 ? 0.327 23.734 -9.234 1 92 111 ASP A CA 1
ATOM 796 C C . ASP A 1 111 ? 1.413 24.641 -8.672 1 92 111 ASP A C 1
ATOM 798 O O . ASP A 1 111 ? 1.119 25.734 -8.18 1 92 111 ASP A O 1
ATOM 802 N N . ALA A 1 112 ? 2.584 24.188 -8.734 1 89.06 112 ALA A N 1
ATOM 803 C CA . ALA A 1 112 ? 3.707 24.969 -8.219 1 89.06 112 ALA A CA 1
ATOM 804 C C . ALA A 1 112 ? 3.906 26.25 -9.031 1 89.06 112 ALA A C 1
ATOM 806 O O . ALA A 1 112 ? 4.195 27.312 -8.469 1 89.06 112 ALA A O 1
ATOM 807 N N . ARG A 1 113 ? 3.773 26.125 -10.242 1 89.62 113 ARG A N 1
ATOM 808 C CA . ARG A 1 113 ? 3.938 27.281 -11.125 1 89.62 113 ARG A CA 1
ATOM 809 C C . ARG A 1 113 ? 2.828 28.297 -10.906 1 89.62 113 ARG A C 1
ATOM 811 O O . ARG A 1 113 ? 3.078 29.5 -10.914 1 89.62 113 ARG A O 1
ATOM 818 N N . ARG A 1 114 ? 1.729 27.844 -10.766 1 88.62 114 ARG A N 1
ATOM 819 C CA . ARG A 1 114 ? 0.586 28.719 -10.555 1 88.62 114 ARG A CA 1
ATOM 820 C C . ARG A 1 114 ? 0.702 29.453 -9.227 1 88.62 114 ARG A C 1
ATOM 822 O O . ARG A 1 114 ? 0.31 30.625 -9.125 1 88.62 114 ARG A O 1
ATOM 829 N N . ALA A 1 115 ? 1.131 28.859 -8.227 1 85.25 115 ALA A N 1
ATOM 830 C CA . ALA A 1 115 ? 1.306 29.469 -6.918 1 85.25 115 ALA A CA 1
ATOM 831 C C . ALA A 1 115 ? 2.371 30.562 -6.961 1 85.25 115 ALA A C 1
ATOM 833 O O . ALA A 1 115 ? 2.232 31.594 -6.309 1 85.25 115 ALA A O 1
ATOM 834 N N . LYS A 1 116 ? 3.377 30.328 -7.727 1 86.31 116 LYS A N 1
ATOM 835 C CA . LYS A 1 116 ? 4.441 31.312 -7.895 1 86.31 116 LYS A CA 1
ATOM 836 C C . LYS A 1 116 ? 3.945 32.531 -8.68 1 86.31 116 LYS A C 1
ATOM 838 O O . LYS A 1 116 ? 4.336 33.656 -8.391 1 86.31 116 LYS A O 1
ATOM 843 N N . GLY A 1 117 ? 3.229 32.281 -9.586 1 75.38 117 GLY A N 1
ATOM 844 C CA . GLY A 1 117 ? 2.707 33.375 -10.391 1 75.38 117 GLY A CA 1
ATOM 845 C C . GLY A 1 117 ? 1.764 34.281 -9.625 1 75.38 117 GLY A C 1
ATOM 846 O O . GLY A 1 117 ? 1.658 35.469 -9.922 1 75.38 117 GLY A O 1
ATOM 847 N N . LYS A 1 118 ? 1.103 33.781 -8.609 1 78.06 118 LYS A N 1
ATOM 848 C CA . LYS A 1 118 ? 0.187 34.594 -7.805 1 78.06 118 LYS A CA 1
ATOM 849 C C . LYS A 1 118 ? 0.948 35.469 -6.805 1 78.06 118 LYS A C 1
ATOM 851 O O . LYS A 1 118 ? 0.448 36.5 -6.363 1 78.06 118 LYS A O 1
ATOM 856 N N . THR A 1 119 ? 2.088 35.156 -6.348 1 71.31 119 THR A N 1
ATOM 857 C CA . THR A 1 119 ? 2.857 35.906 -5.363 1 71.31 119 THR A CA 1
ATOM 858 C C . THR A 1 119 ? 3.758 36.938 -6.047 1 71.31 119 THR A C 1
ATOM 860 O O . THR A 1 119 ? 4.316 37.812 -5.387 1 71.31 119 THR A O 1
ATOM 863 N N . ALA A 1 120 ? 3.908 36.781 -7.438 1 68.38 120 ALA A N 1
ATOM 864 C CA . ALA A 1 120 ? 4.68 37.781 -8.172 1 68.38 120 ALA A CA 1
ATOM 865 C C . ALA A 1 120 ? 3.791 38.938 -8.641 1 68.38 120 ALA A C 1
ATOM 867 O O . ALA A 1 120 ? 2.592 38.75 -8.867 1 68.38 120 ALA A O 1
ATOM 868 N N . MET B 1 1 ? 3.094 18.469 23.094 1 40.38 1 MET B N 1
ATOM 869 C CA . MET B 1 1 ? 2.428 17.188 23.359 1 40.38 1 MET B CA 1
ATOM 870 C C . MET B 1 1 ? 3.322 16.016 22.969 1 40.38 1 MET B C 1
ATOM 872 O O . MET B 1 1 ? 4.004 16.078 21.938 1 40.38 1 MET B O 1
ATOM 876 N N . ALA B 1 2 ? 3.885 15.219 23.812 1 48.47 2 ALA B N 1
ATOM 877 C CA . ALA B 1 2 ? 4.816 14.109 23.594 1 48.47 2 ALA B CA 1
ATOM 878 C C . ALA B 1 2 ? 4.383 13.258 22.406 1 48.47 2 ALA B C 1
ATOM 880 O O . ALA B 1 2 ? 3.188 13.109 22.141 1 48.47 2 ALA B O 1
ATOM 881 N N . PRO B 1 3 ? 5.391 12.984 21.547 1 62.38 3 PRO B N 1
ATOM 882 C CA . PRO B 1 3 ? 5 12.109 20.438 1 62.38 3 PRO B CA 1
ATOM 883 C C . PRO B 1 3 ? 4.27 10.852 20.922 1 62.38 3 PRO B C 1
ATOM 885 O O . PRO B 1 3 ? 4.688 10.219 21.891 1 62.38 3 PRO B O 1
ATOM 888 N N . GLY B 1 4 ? 2.955 10.711 20.641 1 84.62 4 GLY B N 1
ATOM 889 C CA . GLY B 1 4 ? 2.129 9.578 21.031 1 84.62 4 GLY B CA 1
ATOM 890 C C . GLY B 1 4 ? 2.779 8.234 20.75 1 84.62 4 GLY B C 1
ATOM 891 O O . GLY B 1 4 ? 3.697 8.148 19.938 1 84.62 4 GLY B O 1
ATOM 892 N N . VAL B 1 5 ? 2.74 7.316 21.719 1 93.25 5 VAL B N 1
ATOM 893 C CA . VAL B 1 5 ? 3.258 5.953 21.609 1 93.25 5 VAL B CA 1
ATOM 894 C C . VAL B 1 5 ? 2.898 5.363 20.25 1 93.25 5 VAL B C 1
ATOM 896 O O . VAL B 1 5 ? 3.656 4.57 19.688 1 93.25 5 VAL B O 1
ATOM 899 N N . ALA B 1 6 ? 1.886 5.789 19.656 1 94.88 6 ALA B N 1
ATOM 900 C CA . ALA B 1 6 ? 1.412 5.277 18.375 1 94.88 6 ALA B CA 1
ATOM 901 C C . ALA B 1 6 ? 2.426 5.555 17.266 1 94.88 6 ALA B C 1
ATOM 903 O O . ALA B 1 6 ? 2.59 4.75 16.359 1 94.88 6 ALA B O 1
ATOM 904 N N . ARG B 1 7 ? 3.109 6.605 17.344 1 95.56 7 ARG B N 1
ATOM 905 C CA . ARG B 1 7 ? 4.098 6.965 16.344 1 95.56 7 ARG B CA 1
ATOM 906 C C . ARG B 1 7 ? 5.191 5.906 16.234 1 95.56 7 ARG B C 1
ATOM 908 O O . ARG B 1 7 ? 5.664 5.59 15.148 1 95.56 7 ARG B O 1
ATOM 915 N N . TYR B 1 8 ? 5.523 5.41 17.375 1 95.5 8 TYR B N 1
ATOM 916 C CA . TYR B 1 8 ? 6.609 4.434 17.391 1 95.5 8 TYR B CA 1
ATOM 917 C C . TYR B 1 8 ? 6.148 3.092 16.844 1 95.5 8 TYR B C 1
ATOM 919 O O . TYR B 1 8 ? 6.922 2.385 16.188 1 95.5 8 TYR B O 1
ATOM 927 N N . THR B 1 9 ? 4.977 2.725 17.125 1 96.5 9 THR B N 1
ATOM 928 C CA . THR B 1 9 ? 4.461 1.472 16.594 1 96.5 9 THR B CA 1
ATOM 929 C C . THR B 1 9 ? 4.324 1.55 15.07 1 96.5 9 THR B C 1
ATOM 931 O O . THR B 1 9 ? 4.656 0.597 14.359 1 96.5 9 THR B O 1
ATOM 934 N N . ILE B 1 10 ? 3.867 2.633 14.555 1 97 10 ILE B N 1
ATOM 935 C CA . ILE B 1 10 ? 3.717 2.828 13.117 1 97 10 ILE B CA 1
ATOM 936 C C . ILE B 1 10 ? 5.09 2.834 12.445 1 97 10 ILE B C 1
ATOM 938 O O . ILE B 1 10 ? 5.277 2.234 11.383 1 97 10 ILE B O 1
ATOM 942 N N . LEU B 1 11 ? 5.996 3.506 13.086 1 97.31 11 LEU B N 1
ATOM 943 C CA . LEU B 1 11 ? 7.348 3.58 12.539 1 97.31 11 LEU B CA 1
ATOM 944 C C . LEU B 1 11 ? 7.984 2.195 12.469 1 97.31 11 LEU B C 1
ATOM 946 O O . LEU B 1 11 ? 8.586 1.834 11.453 1 97.31 11 LEU B O 1
ATOM 950 N N . ALA B 1 12 ? 7.875 1.511 13.547 1 97.31 12 ALA B N 1
ATOM 951 C CA . ALA B 1 12 ? 8.445 0.165 13.578 1 97.31 12 ALA B CA 1
ATOM 952 C C . ALA B 1 12 ? 7.816 -0.724 12.508 1 97.31 12 ALA B C 1
ATOM 954 O O . ALA B 1 12 ? 8.516 -1.477 11.828 1 97.31 12 ALA B O 1
ATOM 955 N N . PHE B 1 13 ? 6.555 -0.704 12.43 1 97.56 13 PHE B N 1
ATOM 956 C CA . PHE B 1 13 ? 5.852 -1.482 11.414 1 97.56 13 PHE B CA 1
ATOM 957 C C . PHE B 1 13 ? 6.289 -1.066 10.016 1 97.56 13 PHE B C 1
ATOM 959 O O . PHE B 1 13 ? 6.594 -1.917 9.18 1 97.56 13 PHE B O 1
ATOM 966 N N . GLY B 1 14 ? 6.23 0.238 9.75 1 97.5 14 GLY B N 1
ATOM 967 C CA . GLY B 1 14 ? 6.629 0.746 8.453 1 97.5 14 GLY B CA 1
ATOM 968 C C . GLY B 1 14 ? 8.047 0.368 8.07 1 97.5 14 GLY B C 1
ATOM 969 O O . GLY B 1 14 ? 8.289 -0.115 6.961 1 97.5 14 GLY B O 1
ATOM 970 N N . LEU B 1 15 ? 8.969 0.51 8.961 1 97.88 15 LEU B N 1
ATOM 971 C CA . LEU B 1 15 ? 10.375 0.215 8.688 1 97.88 15 LEU B CA 1
ATOM 972 C C . LEU B 1 15 ? 10.578 -1.278 8.461 1 97.88 15 LEU B C 1
ATOM 974 O O . LEU B 1 15 ? 11.352 -1.676 7.59 1 97.88 15 LEU B O 1
ATOM 978 N N . SER B 1 16 ? 9.945 -2.035 9.297 1 97.94 16 SER B N 1
ATOM 979 C CA . SER B 1 16 ? 10.078 -3.477 9.109 1 97.94 16 SER B CA 1
ATOM 980 C C . SER B 1 16 ? 9.469 -3.92 7.785 1 97.94 16 SER B C 1
ATOM 982 O O . SER B 1 16 ? 10 -4.809 7.117 1 97.94 16 SER B O 1
ATOM 984 N N . SER B 1 17 ? 8.328 -3.348 7.414 1 97.31 17 SER B N 1
ATOM 985 C CA . SER B 1 17 ? 7.727 -3.643 6.121 1 97.31 17 SER B CA 1
ATOM 986 C C . SER B 1 17 ? 8.648 -3.242 4.977 1 97.31 17 SER B C 1
ATOM 988 O O . SER B 1 17 ? 8.766 -3.963 3.982 1 97.31 17 SER B O 1
ATOM 990 N N . PHE B 1 18 ? 9.297 -2.105 5.117 1 98.12 18 PHE B N 1
ATOM 991 C CA . PHE B 1 18 ? 10.242 -1.629 4.109 1 98.12 18 PHE B CA 1
ATOM 992 C C . PHE B 1 18 ? 11.375 -2.623 3.916 1 98.12 18 PHE B C 1
ATOM 994 O O . PHE B 1 18 ? 11.719 -2.977 2.785 1 98.12 18 PHE B O 1
ATOM 1001 N N . ILE B 1 19 ? 11.93 -3.057 4.969 1 98.31 19 ILE B N 1
ATOM 1002 C CA . ILE B 1 19 ? 13.047 -3.99 4.941 1 98.31 19 ILE B CA 1
ATOM 1003 C C . ILE B 1 19 ? 12.602 -5.316 4.328 1 98.31 19 ILE B C 1
ATOM 1005 O O . ILE B 1 19 ? 13.305 -5.895 3.498 1 98.31 19 ILE B O 1
ATOM 1009 N N . ALA B 1 20 ? 11.445 -5.777 4.699 1 97.06 20 ALA B N 1
ATOM 1010 C CA . ALA B 1 20 ? 10.906 -7.023 4.156 1 97.06 20 ALA B CA 1
ATOM 1011 C C . ALA B 1 20 ? 10.664 -6.906 2.654 1 97.06 20 ALA B C 1
ATOM 1013 O O . ALA B 1 20 ? 10.93 -7.84 1.899 1 97.06 20 ALA B O 1
ATOM 1014 N N . GLY B 1 21 ? 10.055 -5.77 2.234 1 97.88 21 GLY B N 1
ATOM 1015 C CA . GLY B 1 21 ? 9.812 -5.551 0.817 1 97.88 21 GLY B CA 1
ATOM 1016 C C . GLY B 1 21 ? 11.078 -5.535 -0.013 1 97.88 21 GLY B C 1
ATOM 1017 O O . GLY B 1 21 ? 11.172 -6.215 -1.036 1 97.88 21 GLY B O 1
ATOM 1018 N N . VAL B 1 22 ? 12.047 -4.762 0.424 1 97.88 22 VAL B N 1
ATOM 1019 C CA . VAL B 1 22 ? 13.328 -4.691 -0.261 1 97.88 22 VAL B CA 1
ATOM 1020 C C . VAL B 1 22 ? 13.984 -6.07 -0.278 1 97.88 22 VAL B C 1
ATOM 1022 O O . VAL B 1 22 ? 14.5 -6.504 -1.311 1 97.88 22 VAL B O 1
ATOM 1025 N N . GLY B 1 23 ? 13.977 -6.73 0.861 1 97.88 23 GLY B N 1
ATOM 1026 C CA . GLY B 1 23 ? 14.523 -8.078 0.941 1 97.88 23 GLY B CA 1
ATOM 1027 C C . GLY B 1 23 ? 13.867 -9.047 -0.03 1 97.88 23 GLY B C 1
ATOM 1028 O O . GLY B 1 23 ? 14.555 -9.867 -0.647 1 97.88 23 GLY B O 1
ATOM 1029 N N . SER B 1 24 ? 12.594 -8.953 -0.132 1 97.44 24 SER B N 1
ATOM 1030 C CA . SER B 1 24 ? 11.859 -9.836 -1.031 1 97.44 24 SER B CA 1
ATOM 1031 C C . SER B 1 24 ? 12.242 -9.586 -2.486 1 97.44 24 SER B C 1
ATOM 1033 O O . SER B 1 24 ? 12.328 -10.523 -3.279 1 97.44 24 SER B O 1
ATOM 1035 N N . LEU B 1 25 ? 12.461 -8.352 -2.881 1 96.44 25 LEU B N 1
ATOM 1036 C CA . LEU B 1 25 ? 12.812 -8.023 -4.258 1 96.44 25 LEU B CA 1
ATOM 1037 C C . LEU B 1 25 ? 14.242 -8.461 -4.57 1 96.44 25 LEU B C 1
ATOM 1039 O O . LEU B 1 25 ? 14.555 -8.805 -5.711 1 96.44 25 LEU B O 1
ATOM 1043 N N . MET B 1 26 ? 15.031 -8.484 -3.551 1 97.31 26 MET B N 1
ATOM 1044 C CA . MET B 1 26 ? 16.438 -8.836 -3.742 1 97.31 26 MET B CA 1
ATOM 1045 C C . MET B 1 26 ? 16.625 -10.344 -3.75 1 97.31 26 MET B C 1
ATOM 1047 O O . MET B 1 26 ? 17.609 -10.852 -4.312 1 97.31 26 MET B O 1
ATOM 1051 N N . ARG B 1 27 ? 15.766 -11.07 -3.113 1 97.81 27 ARG B N 1
ATOM 1052 C CA . ARG B 1 27 ? 15.828 -12.523 -3.031 1 97.81 27 ARG B CA 1
ATOM 1053 C C . ARG B 1 27 ? 14.492 -13.148 -3.414 1 97.81 27 ARG B C 1
ATOM 1055 O O . ARG B 1 27 ? 13.852 -13.812 -2.596 1 97.81 27 ARG B O 1
ATOM 1062 N N . PRO B 1 28 ? 14.219 -13.086 -4.684 1 95.75 28 PRO B N 1
ATOM 1063 C CA . PRO B 1 28 ? 12.883 -13.508 -5.117 1 95.75 28 PRO B CA 1
ATOM 1064 C C . PRO B 1 28 ? 12.617 -14.984 -4.832 1 95.75 28 PRO B C 1
ATOM 1066 O O . PRO B 1 28 ? 11.5 -15.352 -4.457 1 95.75 28 PRO B O 1
ATOM 1069 N N . SER B 1 29 ? 13.586 -15.844 -5.02 1 95.94 29 SER B N 1
ATOM 1070 C CA . SER B 1 29 ? 13.391 -17.266 -4.738 1 95.94 29 SER B CA 1
ATOM 1071 C C . SER B 1 29 ? 13.125 -17.5 -3.256 1 95.94 29 SER B C 1
ATOM 1073 O O . SER B 1 29 ? 12.312 -18.359 -2.895 1 95.94 29 SER B O 1
ATOM 1075 N N . GLY B 1 30 ? 13.82 -16.844 -2.398 1 96.62 30 GLY B N 1
ATOM 1076 C CA . GLY B 1 30 ? 13.586 -16.922 -0.966 1 96.62 30 GLY B CA 1
ATOM 1077 C C . GLY B 1 30 ? 12.211 -16.438 -0.556 1 96.62 30 GLY B C 1
ATOM 1078 O O . GLY B 1 30 ? 11.562 -17.047 0.306 1 96.62 30 GLY B O 1
ATOM 1079 N N . ALA B 1 31 ? 11.836 -15.312 -1.121 1 95.19 31 ALA B N 1
ATOM 1080 C CA . ALA B 1 31 ? 10.516 -14.766 -0.832 1 95.19 31 ALA B CA 1
ATOM 1081 C C . ALA B 1 31 ? 9.422 -15.758 -1.206 1 95.19 31 ALA B C 1
ATOM 1083 O O . ALA B 1 31 ? 8.484 -15.977 -0.435 1 95.19 31 ALA B O 1
ATOM 1084 N N . LEU B 1 32 ? 9.547 -16.359 -2.375 1 96.56 32 LEU B N 1
ATOM 1085 C CA . LEU B 1 32 ? 8.57 -17.344 -2.82 1 96.56 32 LEU B CA 1
ATOM 1086 C C . LEU B 1 32 ? 8.547 -18.547 -1.884 1 96.56 32 LEU B C 1
ATOM 1088 O O . LEU B 1 32 ? 7.473 -19.016 -1.499 1 96.56 32 LEU B O 1
ATOM 1092 N N . ALA B 1 33 ? 9.664 -18.969 -1.562 1 95.81 33 ALA B N 1
ATOM 1093 C CA . ALA B 1 33 ? 9.773 -20.141 -0.693 1 95.81 33 ALA B CA 1
ATOM 1094 C C . ALA B 1 33 ? 9.148 -19.875 0.674 1 95.81 33 ALA B C 1
ATOM 1096 O O . ALA B 1 33 ? 8.461 -20.719 1.235 1 95.81 33 ALA B O 1
ATOM 1097 N N . SER B 1 34 ? 9.391 -18.734 1.18 1 93.88 34 SER B N 1
ATOM 1098 C CA . SER B 1 34 ? 8.891 -18.391 2.508 1 93.88 34 SER B CA 1
ATOM 1099 C C . SER B 1 34 ? 7.367 -18.328 2.531 1 93.88 34 SER B C 1
ATOM 1101 O O . SER B 1 34 ? 6.75 -18.516 3.582 1 93.88 34 SER B O 1
ATOM 1103 N N . LEU B 1 35 ? 6.789 -18.109 1.415 1 94.38 35 LEU B N 1
ATOM 1104 C CA . LEU B 1 35 ? 5.34 -17.969 1.334 1 94.38 35 LEU B CA 1
ATOM 1105 C C . LEU B 1 35 ? 4.711 -19.188 0.687 1 94.38 35 LEU B C 1
ATOM 1107 O O . LEU B 1 35 ? 3.504 -19.219 0.435 1 94.38 35 LEU B O 1
ATOM 1111 N N . ASN B 1 36 ? 5.535 -20.156 0.447 1 94.62 36 ASN B N 1
ATOM 1112 C CA . ASN B 1 36 ? 5.109 -21.406 -0.176 1 94.62 36 ASN B CA 1
ATOM 1113 C C . ASN B 1 36 ? 4.406 -21.156 -1.508 1 94.62 36 ASN B C 1
ATOM 1115 O O . ASN B 1 36 ? 3.311 -21.672 -1.74 1 94.62 36 ASN B O 1
ATOM 1119 N N . LEU B 1 37 ? 5.031 -20.391 -2.332 1 95.94 37 LEU B N 1
ATOM 1120 C CA . LEU B 1 37 ? 4.512 -20.047 -3.654 1 95.94 37 LEU B CA 1
ATOM 1121 C C . LEU B 1 37 ? 5.367 -20.688 -4.75 1 95.94 37 LEU B C 1
ATOM 1123 O O . LEU B 1 37 ? 6.59 -20.766 -4.617 1 95.94 37 LEU B O 1
ATOM 1127 N N . PRO B 1 38 ? 4.648 -21.062 -5.762 1 95.62 38 PRO B N 1
ATOM 1128 C CA . PRO B 1 38 ? 5.422 -21.562 -6.902 1 95.62 38 PRO B CA 1
ATOM 1129 C C . PRO B 1 38 ? 6.113 -20.438 -7.68 1 95.62 38 PRO B C 1
ATOM 1131 O O . PRO B 1 38 ? 5.812 -19.266 -7.477 1 95.62 38 PRO B O 1
ATOM 1134 N N . ALA B 1 39 ? 7.039 -20.766 -8.578 1 95.62 39 ALA B N 1
ATOM 1135 C CA . ALA B 1 39 ? 7.809 -19.828 -9.383 1 95.62 39 ALA B CA 1
ATOM 1136 C C . ALA B 1 39 ? 6.891 -18.953 -10.234 1 95.62 39 ALA B C 1
ATOM 1138 O O . ALA B 1 39 ? 7.18 -17.781 -10.477 1 95.62 39 ALA B O 1
ATOM 1139 N N . ALA B 1 40 ? 5.832 -19.516 -10.609 1 95.06 40 ALA B N 1
ATOM 1140 C CA . ALA B 1 40 ? 4.914 -18.828 -11.508 1 95.06 40 ALA B CA 1
ATOM 1141 C C . ALA B 1 40 ? 4.211 -17.672 -10.789 1 95.06 40 ALA B C 1
ATOM 1143 O O . ALA B 1 40 ? 3.625 -16.797 -11.43 1 95.06 40 ALA B O 1
ATOM 1144 N N . ALA B 1 41 ? 4.344 -17.594 -9.531 1 96.56 41 ALA B N 1
ATOM 1145 C CA . ALA B 1 41 ? 3.699 -16.547 -8.734 1 96.56 41 ALA B CA 1
ATOM 1146 C C . ALA B 1 41 ? 4.637 -15.359 -8.531 1 96.56 41 ALA B C 1
ATOM 1148 O O . ALA B 1 41 ? 4.281 -14.391 -7.855 1 96.56 41 ALA B O 1
ATOM 1149 N N . LEU B 1 42 ? 5.742 -15.375 -9.141 1 96.56 42 LEU B N 1
ATOM 1150 C CA . LEU B 1 42 ? 6.773 -14.375 -8.891 1 96.56 42 LEU B CA 1
ATOM 1151 C C . LEU B 1 42 ? 6.266 -12.977 -9.203 1 96.56 42 LEU B C 1
ATOM 1153 O O . LEU B 1 42 ? 6.484 -12.039 -8.43 1 96.56 42 LEU B O 1
ATOM 1157 N N . PRO B 1 43 ? 5.598 -12.75 -10.297 1 96.5 43 PRO B N 1
ATOM 1158 C CA . PRO B 1 43 ? 5.133 -11.391 -10.57 1 96.5 43 PRO B CA 1
ATOM 1159 C C . PRO B 1 43 ? 4.215 -10.844 -9.477 1 96.5 43 PRO B C 1
ATOM 1161 O O . PRO B 1 43 ? 4.359 -9.695 -9.062 1 96.5 43 PRO B O 1
ATOM 1164 N N . ALA B 1 44 ? 3.348 -11.648 -9.031 1 96.88 44 ALA B N 1
ATOM 1165 C CA . ALA B 1 44 ? 2.447 -11.219 -7.961 1 96.88 44 ALA B CA 1
ATOM 1166 C C . ALA B 1 44 ? 3.207 -10.992 -6.66 1 96.88 44 ALA B C 1
ATOM 1168 O O . ALA B 1 44 ? 2.898 -10.07 -5.902 1 96.88 44 ALA B O 1
ATOM 1169 N N . ALA B 1 45 ? 4.133 -11.836 -6.395 1 96.81 45 ALA B N 1
ATOM 1170 C CA . ALA B 1 45 ? 4.965 -11.672 -5.207 1 96.81 45 ALA B CA 1
ATOM 1171 C C . ALA B 1 45 ? 5.746 -10.367 -5.254 1 96.81 45 ALA B C 1
ATOM 1173 O O . ALA B 1 45 ? 5.914 -9.695 -4.23 1 96.81 45 ALA B O 1
ATOM 1174 N N . ASN B 1 46 ? 6.223 -10.023 -6.383 1 97.38 46 ASN B N 1
ATOM 1175 C CA . ASN B 1 46 ? 6.922 -8.75 -6.551 1 97.38 46 ASN B CA 1
ATOM 1176 C C . ASN B 1 46 ? 6 -7.566 -6.281 1 97.38 46 ASN B C 1
ATOM 1178 O O . ASN B 1 46 ? 6.43 -6.547 -5.738 1 97.38 46 ASN B O 1
ATOM 1182 N N . GLY B 1 47 ? 4.766 -7.727 -6.758 1 96.62 47 GLY B N 1
ATOM 1183 C CA . GLY B 1 47 ? 3.787 -6.695 -6.434 1 96.62 47 GLY B CA 1
ATOM 1184 C C . GLY B 1 47 ? 3.611 -6.488 -4.941 1 96.62 47 GLY B C 1
ATOM 1185 O O . GLY B 1 47 ?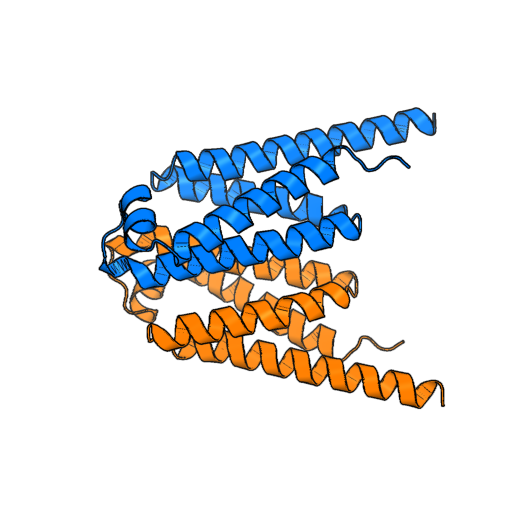 3.529 -5.352 -4.473 1 96.62 47 GLY B O 1
ATOM 1186 N N . ASN B 1 48 ? 3.564 -7.512 -4.207 1 97.19 48 ASN B N 1
ATOM 1187 C CA . ASN B 1 48 ? 3.463 -7.438 -2.754 1 97.19 48 ASN B CA 1
ATOM 1188 C C . ASN B 1 48 ? 4.688 -6.77 -2.141 1 97.19 48 ASN B C 1
ATOM 1190 O O . ASN B 1 48 ? 4.566 -5.98 -1.199 1 97.19 48 ASN B O 1
ATOM 1194 N N . ALA B 1 49 ? 5.809 -7.145 -2.65 1 97.75 49 ALA B N 1
ATOM 1195 C CA . ALA B 1 49 ? 7.047 -6.539 -2.168 1 97.75 49 ALA B CA 1
ATOM 1196 C C . ALA B 1 49 ? 7.039 -5.027 -2.381 1 97.75 49 ALA B C 1
ATOM 1198 O O . ALA B 1 49 ? 7.43 -4.27 -1.491 1 97.75 49 ALA B O 1
ATOM 1199 N N . LEU B 1 50 ? 6.602 -4.625 -3.523 1 97.44 50 LEU B N 1
ATOM 1200 C CA . LEU B 1 50 ? 6.523 -3.199 -3.83 1 97.44 50 LEU B CA 1
ATOM 1201 C C . LEU B 1 50 ? 5.527 -2.498 -2.912 1 97.44 50 LEU B C 1
ATOM 1203 O O . LEU B 1 50 ? 5.762 -1.365 -2.486 1 97.44 50 LEU B O 1
ATOM 1207 N N . ALA B 1 51 ? 4.434 -3.164 -2.688 1 96.62 51 ALA B N 1
ATOM 1208 C CA . ALA B 1 51 ? 3.445 -2.625 -1.755 1 96.62 51 ALA B CA 1
ATOM 1209 C C . ALA B 1 51 ? 4.047 -2.449 -0.363 1 96.62 51 ALA B C 1
ATOM 1211 O O . ALA B 1 51 ? 3.795 -1.444 0.306 1 96.62 51 ALA B O 1
ATOM 1212 N N . ALA B 1 52 ? 4.793 -3.416 0.073 1 97.44 52 ALA B N 1
ATOM 1213 C CA . ALA B 1 52 ? 5.449 -3.338 1.374 1 97.44 52 ALA B CA 1
ATOM 1214 C C . ALA B 1 52 ? 6.418 -2.158 1.432 1 97.44 52 ALA B C 1
ATOM 1216 O O . ALA B 1 52 ? 6.465 -1.435 2.43 1 97.44 52 ALA B O 1
ATOM 1217 N N . ILE B 1 53 ? 7.156 -1.944 0.431 1 97.75 53 ILE B N 1
ATOM 1218 C CA . ILE B 1 53 ? 8.086 -0.824 0.36 1 97.75 53 ILE B CA 1
ATOM 1219 C C . ILE B 1 53 ? 7.316 0.493 0.411 1 97.75 53 ILE B C 1
ATOM 1221 O O . ILE B 1 53 ? 7.699 1.415 1.137 1 97.75 53 ILE B O 1
ATOM 1225 N N . ALA B 1 54 ? 6.254 0.544 -0.386 1 97.25 54 ALA B N 1
ATOM 1226 C CA . ALA B 1 54 ? 5.414 1.74 -0.381 1 97.25 54 ALA B CA 1
ATOM 1227 C C . ALA B 1 54 ? 4.875 2.025 1.019 1 97.25 54 ALA B C 1
ATOM 1229 O O . ALA B 1 54 ? 4.863 3.176 1.463 1 97.25 54 ALA B O 1
ATOM 1230 N N . MET B 1 55 ? 4.418 1.022 1.715 1 96.75 55 MET B N 1
ATOM 1231 C CA . MET B 1 55 ? 3.939 1.192 3.084 1 96.75 55 MET B CA 1
ATOM 1232 C C . MET B 1 55 ? 5.043 1.742 3.982 1 96.75 55 MET B C 1
ATOM 1234 O O . MET B 1 55 ? 4.785 2.588 4.84 1 96.75 55 MET B O 1
ATOM 1238 N N . GLY B 1 56 ? 6.223 1.229 3.818 1 97.62 56 GLY B N 1
ATOM 1239 C CA . GLY B 1 56 ? 7.34 1.752 4.59 1 97.62 56 GLY B CA 1
ATOM 1240 C C . GLY B 1 56 ? 7.539 3.244 4.41 1 97.62 56 GLY B C 1
ATOM 1241 O O . GLY B 1 56 ? 7.68 3.979 5.391 1 97.62 56 GLY B O 1
ATOM 1242 N N . VAL B 1 57 ? 7.473 3.693 3.23 1 97.19 57 VAL B N 1
ATOM 1243 C CA . VAL B 1 57 ? 7.723 5.094 2.91 1 97.19 57 VAL B CA 1
ATOM 1244 C C . VAL B 1 57 ? 6.562 5.953 3.406 1 97.19 57 VAL B C 1
ATOM 1246 O O . VAL B 1 57 ? 6.777 6.961 4.086 1 97.19 57 VAL B O 1
ATOM 1249 N N . TYR B 1 58 ? 5.34 5.535 3.146 1 97.19 58 TYR B N 1
ATOM 1250 C CA . TYR B 1 58 ? 4.176 6.336 3.504 1 97.19 58 TYR B CA 1
ATOM 1251 C C . TYR B 1 58 ? 3.988 6.387 5.016 1 97.19 58 TYR B C 1
ATOM 1253 O O . TYR B 1 58 ? 3.586 7.414 5.566 1 97.19 58 TYR B O 1
ATOM 1261 N N . TYR B 1 59 ? 4.25 5.27 5.641 1 96.94 59 TYR B N 1
ATOM 1262 C CA . TYR B 1 59 ? 4.105 5.234 7.09 1 96.94 59 TYR B CA 1
ATOM 1263 C C . TYR B 1 59 ? 5.129 6.137 7.762 1 96.94 59 TYR B C 1
ATOM 1265 O O . TYR B 1 59 ? 4.805 6.855 8.711 1 96.94 59 TYR B O 1
ATOM 1273 N N . THR B 1 60 ? 6.355 6.102 7.273 1 96.81 60 THR B N 1
ATOM 1274 C CA . THR B 1 60 ? 7.391 6.973 7.82 1 96.81 60 THR B CA 1
ATOM 1275 C C . THR B 1 60 ? 7.023 8.438 7.621 1 96.81 60 THR B C 1
ATOM 1277 O O . THR B 1 60 ? 7.215 9.258 8.516 1 96.81 60 THR B O 1
ATOM 1280 N N . LEU B 1 61 ? 6.516 8.734 6.457 1 96.69 61 LEU B N 1
ATOM 1281 C CA . LEU B 1 61 ? 6.062 10.094 6.199 1 96.69 61 LEU B CA 1
ATOM 1282 C C . LEU B 1 61 ? 4.938 10.484 7.148 1 96.69 61 LEU B C 1
ATOM 1284 O O . LEU B 1 61 ? 4.926 11.602 7.676 1 96.69 61 LEU B O 1
ATOM 1288 N N . ALA B 1 62 ? 3.975 9.586 7.332 1 96.44 62 ALA B N 1
ATOM 1289 C CA . ALA B 1 62 ? 2.859 9.844 8.242 1 96.44 62 ALA B CA 1
ATOM 1290 C C . ALA B 1 62 ? 3.357 10.102 9.656 1 96.44 62 ALA B C 1
ATOM 1292 O O . ALA B 1 62 ? 2.811 10.945 10.367 1 96.44 62 ALA B O 1
ATOM 1293 N N . VAL B 1 63 ? 4.352 9.367 10.07 1 96.56 63 VAL B N 1
ATOM 1294 C CA . VAL B 1 63 ? 4.941 9.539 11.398 1 96.56 63 VAL B CA 1
ATOM 1295 C C . VAL B 1 63 ? 5.57 10.93 11.508 1 96.56 63 VAL B C 1
ATOM 1297 O O . VAL B 1 63 ? 5.348 11.641 12.484 1 96.56 63 VAL B O 1
ATOM 1300 N N . ALA B 1 64 ? 6.344 11.352 10.531 1 95.75 64 ALA B N 1
ATOM 1301 C CA . ALA B 1 64 ? 6.984 12.672 10.523 1 95.75 64 ALA B CA 1
ATOM 1302 C C . ALA B 1 64 ? 5.945 13.781 10.602 1 95.75 64 ALA B C 1
ATOM 1304 O O . ALA B 1 64 ? 6.211 14.844 11.172 1 95.75 64 ALA B O 1
ATOM 1305 N N . GLN B 1 65 ? 4.758 13.539 10.125 1 95.25 65 GLN B N 1
ATOM 1306 C CA . GLN B 1 65 ? 3.693 14.531 10.078 1 95.25 65 GLN B CA 1
ATOM 1307 C C . GLN B 1 65 ? 2.768 14.406 11.281 1 95.25 65 GLN B C 1
ATOM 1309 O O . GLN B 1 65 ? 1.835 15.195 11.445 1 95.25 65 GLN B O 1
ATOM 1314 N N . GLU B 1 66 ? 3.027 13.391 12.07 1 93.69 66 GLU B N 1
ATOM 1315 C CA . GLU B 1 66 ? 2.145 13.094 13.195 1 93.69 66 GLU B CA 1
ATOM 1316 C C . GLU B 1 66 ? 0.689 13.008 12.75 1 93.69 66 GLU B C 1
ATOM 1318 O O . GLU B 1 66 ? -0.193 13.609 13.367 1 93.69 66 GLU B O 1
ATOM 1323 N N . ASN B 1 67 ? 0.511 12.367 11.672 1 94.69 67 ASN B N 1
ATOM 1324 C CA . ASN B 1 67 ? -0.798 12.25 11.039 1 94.69 67 ASN B CA 1
ATOM 1325 C C . ASN B 1 67 ? -1.653 11.18 11.711 1 94.69 67 ASN B C 1
ATOM 1327 O O . ASN B 1 67 ? -1.797 10.07 11.18 1 94.69 67 ASN B O 1
ATOM 1331 N N . ARG B 1 68 ? -2.373 11.547 12.734 1 93.12 68 ARG B N 1
ATOM 1332 C CA . ARG B 1 68 ? -3.119 10.602 13.562 1 93.12 68 ARG B CA 1
ATOM 1333 C C . ARG B 1 68 ? -4.258 9.969 12.773 1 93.12 68 ARG B C 1
ATOM 1335 O O . ARG B 1 68 ? -4.508 8.766 12.898 1 93.12 68 ARG B O 1
ATOM 1342 N N . PRO B 1 69 ? -5.027 10.742 11.977 1 95 69 PRO B N 1
ATOM 1343 C CA . PRO B 1 69 ? -6.047 10.086 11.156 1 95 69 PRO B CA 1
ATOM 1344 C C . PRO B 1 69 ? -5.465 8.992 10.266 1 95 69 PRO B C 1
ATOM 1346 O O . PRO B 1 69 ? -6.105 7.961 10.039 1 95 69 PRO B O 1
ATOM 1349 N N . PHE B 1 70 ? -4.297 9.18 9.75 1 96.06 70 PHE B N 1
ATOM 1350 C CA . PHE B 1 70 ? -3.635 8.148 8.961 1 96.06 70 PHE B CA 1
ATOM 1351 C C . PHE B 1 70 ? -3.346 6.918 9.812 1 96.06 70 PHE B C 1
ATOM 1353 O O . PHE B 1 70 ? -3.574 5.789 9.375 1 96.06 70 PHE B O 1
ATOM 1360 N N . PHE B 1 71 ? -2.795 7.141 10.961 1 96.56 71 PHE B N 1
ATOM 1361 C CA . PHE B 1 71 ? -2.547 6.023 11.867 1 96.56 71 PHE B CA 1
ATOM 1362 C C . PHE B 1 71 ? -3.812 5.199 12.062 1 96.56 71 PHE B C 1
ATOM 1364 O O . PHE B 1 71 ? -3.779 3.969 11.977 1 96.56 71 PHE B O 1
ATOM 1371 N N . LEU B 1 72 ? -4.871 5.945 12.312 1 95.38 72 LEU B N 1
ATOM 1372 C CA . LEU B 1 72 ? -6.145 5.285 12.578 1 95.38 72 LEU B CA 1
ATOM 1373 C C . LEU B 1 72 ? -6.629 4.527 11.344 1 95.38 72 LEU B C 1
ATOM 1375 O O . LEU B 1 72 ? -7.211 3.445 11.469 1 95.38 72 LEU B O 1
ATOM 1379 N N . ALA B 1 73 ? -6.391 5.059 10.188 1 95.88 73 ALA B N 1
ATOM 1380 C CA . ALA B 1 73 ? -6.852 4.445 8.945 1 95.88 73 ALA B CA 1
ATOM 1381 C C . ALA B 1 73 ? -6.094 3.15 8.656 1 95.88 73 ALA B C 1
ATOM 1383 O O . ALA B 1 73 ? -6.621 2.25 8 1 95.88 73 ALA B O 1
ATOM 1384 N N . THR B 1 74 ? -4.863 2.984 9.102 1 97.06 74 THR B N 1
ATOM 1385 C CA . THR B 1 74 ? -4.059 1.8 8.82 1 97.06 74 THR B CA 1
ATOM 1386 C C . THR B 1 74 ? -4.605 0.585 9.562 1 97.06 74 THR B C 1
ATOM 1388 O O . THR B 1 74 ? -4.383 -0.555 9.148 1 97.06 74 THR B O 1
ATOM 1391 N N . VAL B 1 75 ? -5.262 0.823 10.672 1 97.25 75 VAL B N 1
ATOM 1392 C CA . VAL B 1 75 ? -5.645 -0.257 11.57 1 97.25 75 VAL B CA 1
ATOM 1393 C C . VAL B 1 75 ? -6.672 -1.159 10.891 1 97.25 75 VAL B C 1
ATOM 1395 O O . VAL B 1 75 ? -6.465 -2.371 10.781 1 97.25 75 VAL B O 1
ATOM 1398 N N . PRO B 1 76 ? -7.82 -0.647 10.406 1 96.62 76 PRO B N 1
ATOM 1399 C CA . PRO B 1 76 ? -8.773 -1.558 9.758 1 96.62 76 PRO B CA 1
ATOM 1400 C C . PRO B 1 76 ? -8.188 -2.232 8.523 1 96.62 76 PRO B C 1
ATOM 1402 O O . PRO B 1 76 ? -8.523 -3.383 8.227 1 96.62 76 PRO B O 1
ATOM 1405 N N . MET B 1 77 ? -7.363 -1.565 7.812 1 96.38 77 MET B N 1
ATOM 1406 C CA . MET B 1 77 ? -6.781 -2.143 6.605 1 96.38 77 MET B CA 1
ATOM 1407 C C . MET B 1 77 ? -5.84 -3.293 6.953 1 96.38 77 MET B C 1
ATOM 1409 O O . MET B 1 77 ? -5.863 -4.336 6.297 1 96.38 77 MET B O 1
ATOM 1413 N N . ARG B 1 78 ? -5.062 -3.057 7.953 1 97.56 78 ARG B N 1
ATOM 1414 C CA . ARG B 1 78 ? -4.125 -4.098 8.352 1 97.56 78 ARG B CA 1
ATOM 1415 C C . ARG B 1 78 ? -4.855 -5.281 8.977 1 97.56 78 ARG B C 1
ATOM 1417 O O . ARG B 1 78 ? -4.426 -6.43 8.836 1 97.56 78 ARG B O 1
ATOM 1424 N N . LEU B 1 79 ? -5.93 -5.07 9.672 1 97.62 79 LEU B N 1
ATOM 1425 C CA . LEU B 1 79 ? -6.738 -6.16 10.203 1 97.62 79 LEU B CA 1
ATOM 1426 C C . LEU B 1 79 ? -7.402 -6.949 9.086 1 97.62 79 LEU B C 1
ATOM 1428 O O . LEU B 1 79 ? -7.473 -8.18 9.141 1 97.62 79 LEU B O 1
ATOM 1432 N N . ALA B 1 80 ? -7.934 -6.234 8.117 1 96.75 80 ALA B N 1
ATOM 1433 C CA . ALA B 1 80 ? -8.508 -6.914 6.957 1 96.75 80 ALA B CA 1
ATOM 1434 C C . ALA B 1 80 ? -7.469 -7.785 6.258 1 96.75 80 ALA B C 1
ATOM 1436 O O . ALA B 1 80 ? -7.75 -8.93 5.895 1 96.75 80 ALA B O 1
ATOM 1437 N N . SER B 1 81 ? -6.289 -7.227 6.066 1 97.06 81 SER B N 1
ATOM 1438 C CA . SER B 1 81 ? -5.211 -7.988 5.449 1 97.06 81 SER B CA 1
ATOM 1439 C C . SER B 1 81 ? -4.836 -9.203 6.293 1 97.06 81 SER B C 1
ATOM 1441 O O . SER B 1 81 ? -4.578 -10.281 5.758 1 97.06 81 SER B O 1
ATOM 1443 N N . ALA B 1 82 ? -4.773 -9.016 7.613 1 97.94 82 ALA B N 1
ATOM 1444 C CA . ALA B 1 82 ? -4.434 -10.117 8.516 1 97.94 82 ALA B CA 1
ATOM 1445 C C . ALA B 1 82 ? -5.406 -11.281 8.352 1 97.94 82 ALA B C 1
ATOM 1447 O O . ALA B 1 82 ? -4.996 -12.445 8.32 1 97.94 82 ALA B O 1
ATOM 1448 N N . VAL B 1 83 ? -6.672 -10.992 8.258 1 97.56 83 VAL B N 1
ATOM 1449 C CA . VAL B 1 83 ? -7.695 -12.023 8.117 1 97.56 83 VAL B CA 1
ATOM 1450 C C . VAL B 1 83 ? -7.516 -12.75 6.785 1 97.56 83 VAL B C 1
ATOM 1452 O O . VAL B 1 83 ? -7.539 -13.977 6.734 1 97.56 83 VAL B O 1
ATOM 1455 N N . VAL B 1 84 ? -7.281 -11.992 5.723 1 96.06 84 VAL B N 1
ATOM 1456 C CA . VAL B 1 84 ? -7.141 -12.578 4.395 1 96.06 84 VAL B CA 1
ATOM 1457 C C . VAL B 1 84 ? -5.879 -13.438 4.344 1 96.06 84 VAL B C 1
ATOM 1459 O O . VAL B 1 84 ? -5.906 -14.555 3.816 1 96.06 84 VAL B O 1
ATOM 1462 N N . PHE B 1 85 ? -4.812 -12.984 4.875 1 96.75 85 PHE B N 1
ATOM 1463 C CA . PHE B 1 85 ? -3.553 -13.727 4.852 1 96.75 85 PHE B CA 1
ATOM 1464 C C . PHE B 1 85 ? -3.639 -14.969 5.723 1 96.75 85 PHE B C 1
ATOM 1466 O O . PHE B 1 85 ? -3.088 -16.016 5.379 1 96.75 85 PHE B O 1
ATOM 1473 N N . TRP B 1 86 ? -4.309 -14.852 6.859 1 96.25 86 TRP B N 1
ATOM 1474 C CA . TRP B 1 86 ? -4.5 -16.016 7.727 1 96.25 86 TRP B CA 1
ATOM 1475 C C . TRP B 1 86 ? -5.277 -17.109 7.004 1 96.25 86 TRP B C 1
ATOM 1477 O O . TRP B 1 86 ? -4.906 -18.281 7.062 1 96.25 86 TRP B O 1
ATOM 1487 N N . ARG B 1 87 ? -6.234 -16.781 6.293 1 95.19 87 ARG B N 1
ATOM 1488 C CA . ARG B 1 87 ? -7.105 -17.734 5.613 1 95.19 87 ARG B CA 1
ATOM 1489 C C . ARG B 1 87 ? -6.371 -18.422 4.473 1 95.19 87 ARG B C 1
ATOM 1491 O O . ARG B 1 87 ? -6.75 -19.531 4.062 1 95.19 87 ARG B O 1
ATOM 1498 N N . GLN B 1 88 ? -5.328 -17.859 4.004 1 93.69 88 GLN B N 1
ATOM 1499 C CA . GLN B 1 88 ? -4.59 -18.469 2.895 1 93.69 88 GLN B CA 1
ATOM 1500 C C . GLN B 1 88 ? -3.314 -19.141 3.387 1 93.69 88 GLN B C 1
ATOM 1502 O O . GLN B 1 88 ? -2.473 -19.562 2.584 1 93.69 88 GLN B O 1
ATOM 1507 N N . GLY B 1 89 ? -3.189 -19.188 4.691 1 93.75 89 GLY B N 1
ATOM 1508 C CA . GLY B 1 89 ? -2.125 -19.984 5.27 1 93.75 89 GLY B CA 1
ATOM 1509 C C . GLY B 1 89 ? -0.853 -19.203 5.523 1 93.75 89 GLY B C 1
ATOM 1510 O O . GLY B 1 89 ? 0.179 -19.781 5.875 1 93.75 89 GLY B O 1
ATOM 1511 N N . TRP B 1 90 ? -0.857 -17.922 5.238 1 95.38 90 TRP B N 1
ATOM 1512 C CA . TRP B 1 90 ? 0.304 -17.094 5.527 1 95.38 90 TRP B CA 1
ATOM 1513 C C . TRP B 1 90 ? 0.281 -16.609 6.977 1 95.38 90 TRP B C 1
ATOM 1515 O O . TRP B 1 90 ? 0.156 -15.406 7.238 1 95.38 90 TRP B O 1
ATOM 1525 N N . VAL B 1 91 ? 0.59 -17.484 7.895 1 95.19 91 VAL B N 1
ATOM 1526 C CA . VAL B 1 91 ? 0.378 -17.281 9.32 1 95.19 91 VAL B CA 1
ATOM 1527 C C . VAL B 1 91 ? 1.342 -16.203 9.836 1 95.19 91 VAL B C 1
ATOM 1529 O O . VAL B 1 91 ? 0.947 -15.32 10.594 1 95.19 91 VAL B O 1
ATOM 1532 N N . GLY B 1 92 ? 2.609 -16.297 9.477 1 95 92 GLY B N 1
ATOM 1533 C CA . GLY B 1 92 ? 3.586 -15.305 9.906 1 95 92 GLY B CA 1
ATOM 1534 C C . GLY B 1 92 ? 3.24 -13.891 9.477 1 95 92 GLY B C 1
ATOM 1535 O O . GLY B 1 92 ? 3.299 -12.961 10.281 1 95 92 GLY B O 1
ATOM 1536 N N . VAL B 1 93 ? 2.875 -13.773 8.211 1 95.44 93 VAL B N 1
ATOM 1537 C CA . VAL B 1 93 ? 2.504 -12.477 7.664 1 95.44 93 VAL B CA 1
ATOM 1538 C C . VAL B 1 93 ? 1.235 -11.969 8.352 1 95.44 93 VAL B C 1
ATOM 1540 O O . VAL B 1 93 ? 1.13 -10.789 8.68 1 95.44 93 VAL B O 1
ATOM 1543 N N . ALA B 1 94 ? 0.284 -12.844 8.516 1 97.44 94 ALA B N 1
ATOM 1544 C CA . ALA B 1 94 ? -0.971 -12.5 9.172 1 97.44 94 ALA B CA 1
ATOM 1545 C C . ALA B 1 94 ? -0.724 -12.008 10.602 1 97.44 94 ALA B C 1
ATOM 1547 O O . ALA B 1 94 ? -1.323 -11.023 11.031 1 97.44 94 ALA B O 1
ATOM 1548 N N . ALA B 1 95 ? 0.103 -12.711 11.312 1 97.38 95 ALA B N 1
ATOM 1549 C CA . ALA B 1 95 ? 0.442 -12.32 12.68 1 97.38 95 ALA B CA 1
ATOM 1550 C C . ALA B 1 95 ? 1.138 -10.969 12.711 1 97.38 95 ALA B C 1
ATOM 1552 O O . ALA B 1 95 ? 0.903 -10.164 13.617 1 97.38 95 ALA B O 1
ATOM 1553 N N . TRP B 1 96 ? 2.023 -10.75 11.766 1 97.25 96 TRP B N 1
ATOM 1554 C CA . TRP B 1 96 ? 2.725 -9.477 11.656 1 97.25 96 TRP B CA 1
ATOM 1555 C C . TRP B 1 96 ? 1.745 -8.336 11.406 1 97.25 96 TRP B C 1
ATOM 1557 O O . TRP B 1 96 ? 1.785 -7.316 12.094 1 97.25 96 TRP B O 1
ATOM 1567 N N . GLU B 1 97 ? 0.856 -8.5 10.438 1 96.5 97 GLU B N 1
ATOM 1568 C CA . GLU B 1 97 ? -0.161 -7.504 10.102 1 96.5 97 GLU B CA 1
ATOM 1569 C C . GLU B 1 97 ? -1.111 -7.273 11.273 1 96.5 97 GLU B C 1
ATOM 1571 O O . GLU B 1 97 ? -1.31 -6.137 11.711 1 96.5 97 GLU B O 1
ATOM 1576 N N . GLY B 1 98 ? -1.681 -8.359 11.734 1 97.56 98 GLY B N 1
ATOM 1577 C CA . GLY B 1 98 ? -2.662 -8.266 12.805 1 97.56 98 GLY B CA 1
ATOM 1578 C C . GLY B 1 98 ? -2.068 -7.797 14.117 1 97.56 98 GLY B C 1
ATOM 1579 O O . GLY B 1 98 ? -2.654 -6.957 14.805 1 97.56 98 GLY B O 1
ATOM 1580 N N . GLY B 1 99 ? -0.958 -8.398 14.508 1 97.5 99 GLY B N 1
ATOM 1581 C CA . GLY B 1 99 ? -0.28 -7.973 15.727 1 97.5 99 GLY B CA 1
ATOM 1582 C C . GLY B 1 99 ? 0.14 -6.516 15.695 1 97.5 99 GLY B C 1
ATOM 1583 O O . GLY B 1 99 ? -0.01 -5.801 16.688 1 97.5 99 GLY B O 1
ATOM 1584 N N . GLY B 1 100 ? 0.713 -6.125 14.547 1 96.75 100 GLY B N 1
ATOM 1585 C CA . GLY B 1 100 ? 1.053 -4.723 14.391 1 96.75 100 GLY B CA 1
ATOM 1586 C C . GLY B 1 100 ? -0.148 -3.801 14.5 1 96.75 100 GLY B C 1
ATOM 1587 O O . GLY B 1 100 ? -0.07 -2.742 15.125 1 96.75 100 GLY B O 1
ATOM 1588 N N . ALA B 1 101 ? -1.242 -4.191 13.828 1 97.31 101 ALA B N 1
ATOM 1589 C CA . ALA B 1 101 ? -2.465 -3.395 13.891 1 97.31 101 ALA B CA 1
ATOM 1590 C C . ALA B 1 101 ? -2.984 -3.301 15.32 1 97.31 101 ALA B C 1
ATOM 1592 O O . ALA B 1 101 ? -3.424 -2.234 15.758 1 97.31 101 ALA B O 1
ATOM 1593 N N . ALA B 1 102 ? -2.975 -4.375 16.062 1 97.19 102 ALA B N 1
ATOM 1594 C CA . ALA B 1 102 ? -3.42 -4.395 17.453 1 97.19 102 ALA B CA 1
ATOM 1595 C C . ALA B 1 102 ? -2.551 -3.49 18.312 1 97.19 102 ALA B C 1
ATOM 1597 O O . ALA B 1 102 ? -3.064 -2.744 19.156 1 97.19 102 ALA B O 1
ATOM 1598 N N . LEU B 1 103 ? -1.294 -3.594 18.125 1 96.88 103 LEU B N 1
ATOM 1599 C CA . LEU B 1 103 ? -0.372 -2.758 18.891 1 96.88 103 LEU B CA 1
ATOM 1600 C C . LEU B 1 103 ? -0.628 -1.28 18.609 1 96.88 103 LEU B C 1
ATOM 1602 O O . LEU B 1 103 ? -0.581 -0.458 19.531 1 96.88 103 LEU B O 1
ATOM 1606 N N . THR B 1 104 ? -0.815 -0.971 17.328 1 96 104 THR B N 1
ATOM 1607 C CA . THR B 1 104 ? -1.109 0.409 16.969 1 96 104 THR B CA 1
ATOM 1608 C C . THR B 1 104 ? -2.41 0.876 17.609 1 96 104 THR B C 1
ATOM 1610 O O . THR B 1 104 ? -2.482 1.988 18.141 1 96 104 THR B O 1
ATOM 1613 N N . LEU B 1 105 ? -3.406 0.047 17.562 1 95.38 105 LEU B N 1
ATOM 1614 C CA . LEU B 1 105 ? -4.695 0.378 18.156 1 95.38 105 LEU B CA 1
ATOM 1615 C C . LEU B 1 105 ? -4.559 0.631 19.656 1 95.38 105 LEU B C 1
ATOM 1617 O O . LEU B 1 105 ? -5.125 1.594 20.188 1 95.38 105 LEU B O 1
ATOM 1621 N N . LEU B 1 106 ? -3.889 -0.208 20.312 1 96.38 106 LEU B N 1
ATOM 1622 C CA . LEU B 1 106 ? -3.666 -0.056 21.75 1 96.38 106 LEU B CA 1
ATOM 1623 C C . LEU B 1 106 ? -2.885 1.22 22.047 1 96.38 106 LEU B C 1
ATOM 1625 O O . LEU B 1 106 ? -3.186 1.928 23.016 1 96.38 106 LEU B O 1
ATOM 1629 N N . ALA B 1 107 ? -1.871 1.423 21.25 1 95.75 107 ALA B N 1
ATOM 1630 C CA . ALA B 1 107 ? -1.063 2.627 21.422 1 95.75 107 ALA B CA 1
ATOM 1631 C C . ALA B 1 107 ? -1.902 3.885 21.219 1 95.75 107 ALA B C 1
ATOM 1633 O O . ALA B 1 107 ? -1.757 4.863 21.953 1 95.75 107 ALA B O 1
ATOM 1634 N N . LEU B 1 108 ? -2.736 3.854 20.266 1 93.69 108 LEU B N 1
ATOM 1635 C CA . LEU B 1 108 ? -3.6 5 20 1 93.69 108 LEU B CA 1
ATOM 1636 C C . LEU B 1 108 ? -4.559 5.234 21.156 1 93.69 108 LEU B C 1
ATOM 1638 O O . LEU B 1 108 ? -4.809 6.379 21.547 1 93.69 108 LEU B O 1
ATOM 1642 N N . ALA B 1 109 ? -5.129 4.203 21.703 1 93.38 109 ALA B N 1
ATOM 1643 C CA . ALA B 1 109 ? -6.02 4.309 22.859 1 93.38 109 ALA B CA 1
ATOM 1644 C C . ALA B 1 109 ? -5.285 4.859 24.078 1 93.38 109 ALA B C 1
ATOM 1646 O O . ALA B 1 109 ? -5.824 5.688 24.812 1 93.38 109 ALA B O 1
ATOM 1647 N N . TRP B 1 110 ? -4.133 4.375 24.219 1 92.75 110 TRP B N 1
ATOM 1648 C CA . TRP B 1 110 ? -3.297 4.844 25.312 1 92.75 110 TRP B CA 1
ATOM 1649 C C . TRP B 1 110 ? -3.012 6.336 25.188 1 92.75 110 TRP B C 1
ATOM 1651 O O . TRP B 1 110 ? -3.117 7.082 26.156 1 92.75 110 TRP B O 1
ATOM 1661 N N . ASP B 1 111 ? -2.637 6.73 24 1 92.12 111 ASP B N 1
ATOM 1662 C CA . ASP B 1 111 ? -2.35 8.141 23.734 1 92.12 111 ASP B CA 1
ATOM 1663 C C . ASP B 1 111 ? -3.574 9.008 24 1 92.12 111 ASP B C 1
ATOM 1665 O O . ASP B 1 111 ? -3.449 10.117 24.531 1 92.12 111 ASP B O 1
ATOM 1669 N N . ALA B 1 112 ? -4.672 8.523 23.641 1 88.94 112 ALA B N 1
ATOM 1670 C CA . ALA B 1 112 ? -5.914 9.266 23.828 1 88.94 112 ALA B CA 1
ATOM 1671 C C . ALA B 1 112 ? -6.223 9.43 25.312 1 88.94 112 ALA B C 1
ATOM 1673 O O . ALA B 1 112 ? -6.668 10.5 25.75 1 88.94 112 ALA B O 1
ATOM 1674 N N . ARG B 1 113 ? -6 8.453 26.016 1 89.56 113 ARG B N 1
ATOM 1675 C CA . ARG B 1 113 ? -6.25 8.484 27.453 1 89.56 113 ARG B CA 1
ATOM 1676 C C . ARG B 1 113 ? -5.289 9.445 28.156 1 89.56 113 ARG B C 1
ATOM 1678 O O . ARG B 1 113 ? -5.688 10.172 29.062 1 89.56 113 ARG B O 1
ATOM 1685 N N . ARG B 1 114 ? -4.156 9.398 27.781 1 88.56 114 ARG B N 1
ATOM 1686 C CA . ARG B 1 114 ? -3.146 10.266 28.391 1 88.56 114 ARG B CA 1
ATOM 1687 C C . ARG B 1 114 ? -3.438 11.734 28.094 1 88.56 114 ARG B C 1
ATOM 1689 O O . ARG B 1 114 ? -3.201 12.602 28.938 1 88.56 114 ARG B O 1
ATOM 1696 N N . ALA B 1 115 ? -3.854 12.055 26.953 1 85.31 115 ALA B N 1
ATOM 1697 C CA . ALA B 1 115 ? -4.184 13.422 26.562 1 85.31 115 ALA B CA 1
ATOM 1698 C C . ALA B 1 115 ? -5.371 13.945 27.375 1 85.31 115 ALA B C 1
ATOM 1700 O O . ALA B 1 115 ? -5.398 15.109 27.766 1 85.31 115 ALA B O 1
ATOM 1701 N N . LYS B 1 116 ? -6.285 13.086 27.625 1 86.38 116 LYS B N 1
ATOM 1702 C CA . LYS B 1 116 ? -7.449 13.445 28.438 1 86.38 116 LYS B CA 1
ATOM 1703 C C . LYS B 1 116 ? -7.059 13.68 29.891 1 86.38 116 LYS B C 1
ATOM 1705 O O . LYS B 1 116 ? -7.617 14.562 30.547 1 86.38 116 LYS B O 1
ATOM 1710 N N . GLY B 1 117 ? -6.258 12.938 30.312 1 74.88 117 GLY B N 1
ATOM 1711 C CA . GLY B 1 117 ? -5.828 13.086 31.703 1 74.88 117 GLY B CA 1
ATOM 1712 C C . GLY B 1 117 ? -5.055 14.367 31.953 1 74.88 117 GLY B C 1
ATOM 1713 O O . GLY B 1 117 ? -5.074 14.906 33.062 1 74.88 117 GLY B O 1
ATOM 1714 N N . LYS B 1 118 ? -4.398 14.922 30.953 1 77.81 118 LYS B N 1
ATOM 1715 C CA . LYS B 1 118 ? -3.645 16.156 31.109 1 77.81 118 LYS B CA 1
ATOM 1716 C C . LYS B 1 118 ? -4.566 17.375 31.078 1 77.81 118 LYS B C 1
ATOM 1718 O O . LYS B 1 118 ? -4.23 18.438 31.609 1 77.81 118 LYS B O 1
ATOM 1723 N N . THR B 1 119 ? -5.691 17.375 30.484 1 71.19 119 THR B N 1
ATOM 1724 C CA . THR B 1 119 ? -6.609 18.516 30.391 1 71.19 119 THR B CA 1
ATOM 1725 C C . THR B 1 119 ? -7.586 18.516 31.562 1 71.19 119 THR B C 1
ATOM 1727 O O . THR B 1 119 ? -8.289 19.516 31.781 1 71.19 119 THR B O 1
ATOM 1730 N N . ALA B 1 120 ? -7.625 17.328 32.312 1 68.69 120 ALA B N 1
ATOM 1731 C CA . ALA B 1 120 ? -8.461 17.312 33.531 1 68.69 120 ALA B CA 1
ATOM 1732 C C . ALA B 1 120 ? -7.691 17.781 34.75 1 68.69 120 ALA B C 1
ATOM 1734 O O . ALA B 1 120 ? -6.469 17.656 34.812 1 68.69 120 ALA B O 1
#

Radius of gyration: 18.53 Å; Cα contacts (8 Å, |Δi|>4): 296; chains: 2; bounding box: 31×59×53 Å

Foldseek 3Di:
DPLFPLLVLLQVLLQVLLVVLVVCVVCVVVQCVLLVHDPVCSVVSNVSSVVSNVSSVVSNVCSVVVPVVVLVVLLVVLQVVLVVCVVVPVNVSSCSSNVSSVVSVVSSVVRVVVVVVVVD/DPLFPLLVLLQVLLQVLLVVLVVCVVCVVVQCVLLVHDPVCSVVSNVSSVVSNVSSVVSNVCSVVVPVVVLVVLLVVLQVVLVVCVVVPVNVSSCSSNVSSVVSVVSSVVRVVVVVVVVD

=== Feature glossary ===
A reading guide for the features in this record.

Start f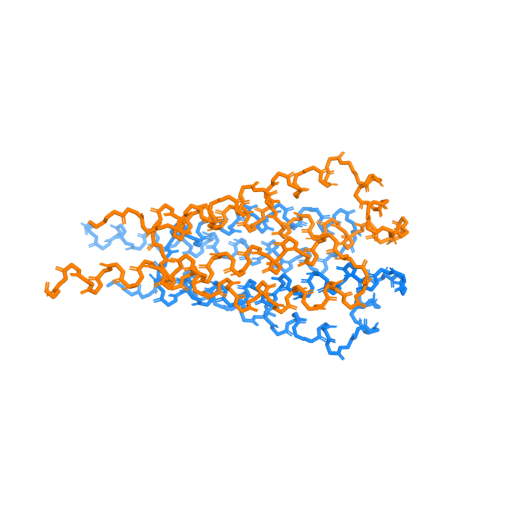rom the sequence.

  · Sequence gives the chain of amino acids in standard one-letter code (A=alanine, C=cysteine, …, Y=tyrosine), read N→C. It is the only feature that is directly encoded by the gene; all structural features are derived from the folded form of this sequence.

Fold it, and you get atomic coordinates and the backbone conformation that goes with them.

  · Structure coordinates are given as an mmCIF _atom_site loop: one row per atom with element, residue name, chain id, sequence number, and x/y/z position in Å. Only the four main-chain atoms per residue are included here; side chains are omitted to keep the record compact.

  · Backbone dihedral angles. Every residue except chain termini has a φ (preceding-C → N → Cα → C) and a ψ (N → Cα → C → next-N). They are reported in degrees following the IUPAC sign convention. Secondary structure is essentially a statement about which (φ, ψ) basin each residue occupies.

  · Eight-state secondary structure (DSSP): H is the canonical α-helix, G the tighter 3₁₀-helix, I the wider π-helix; E/B are β-structure, T and S are turns and bends, and '-' is everything else. DSSP derives these from the pattern of main-chain N–H···O=C hydrogen bonds, not from the sequence.

  · SS3 is a coarse helix/strand/coil call (letters a/b/c) made by the P-SEA algorithm from inter-Cα distances and dihedrals. It is less detailed than DSSP but needs only Cα positions.

Summarize the fold with a handful of shape descriptors and a per-residue structural alphabet.

  · Radius of gyration (Rg) is the root-mean-square distance of Cα atoms from their centroid — a single number for overall size and compactness. A globular domain of N residues has Rg ≈ 2.2·N^0.38 Å; an extended or disordered chain has a much larger Rg. The Cα contact count is the number of residue pairs whose Cα atoms are within 8 Å and are more than four positions apart in sequence — a standard proxy for tertiary packing density. The bounding box is the smallest axis-aligned box enclosing all Cα atoms.

  · 3Di is Foldseek's structural alphabet. Each residue is assigned one of twenty discrete states based on how its Cα sits relative to its spatial (not sequential) neighbors. Aligning 3Di strings finds structural homologs roughly as well as full 3D superposition, but orders of magnitude faster.

  · Solvent-accessible surface area (SASA) is the area in Å² traced out by the centre of a 1.4 Å probe sphere (a water molecule) rolled over the protein's van der Waals surface (Shrake–Rupley / Lee–Richards construction). Buried residues have near-zero SASA; fully exposed residues can exceed 200 Å². The total SASA scales roughly with the number of surface residues.

Ask how reliable the model is.

  · For AlphaFold models, the B-factor field carries pLDDT — the model's own estimate of lo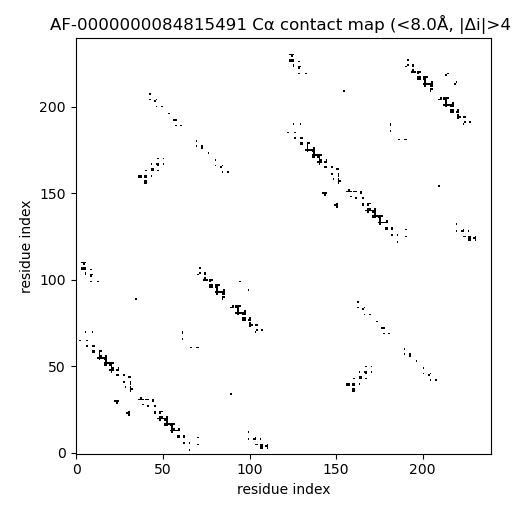cal accuracy on a 0–100 scale. Regions with pLDDT<50 should be treated as essentially unmodeled; they often correspond to intrinsically disordered segments.

  · For experimental (PDB) structures, the B-factor (temperature factor) quantifies the positional spread of each atom in the crystal — a combination of thermal vibration and static disorder — in units of Å². High B-factors mark flexible loops or poorly resolved regions; low B-factors mark the rigid, well-ordered core.

  · Predicted Aligned Error (PAE) is an AlphaFold confidence matrix: entry (i, j) is the expected error in the position of residue j, in ångströms, when the prediction is superimposed on the true structure at residue i. Low PAE within a block of residues means that block is internally rigid and well-predicted; high PAE between two blocks means their relative placement is uncertain even if each block individually is confident.

Place it in context: what it resembles, what it is annotated as, and how it looks.

  · Structural nearest neighbors (via Foldseek easy-search vs the PDB). Reported per hit: target PDB id, E-value, and alignment TM-score. A TM-score above ~0.5 is the conventional threshold for 'same fold'.

  · Functional annotations link the protein to curated databases. InterPro entries identify conserved domains and families by matching the sequence against member-database signatures (Pfam, PROSITE, CDD, …). Gene Ontology (GO) terms describe molecular function, biological process, and cellular component in a controlled vocabulary. CATH places the structure in a hierarchical fold classification (Class/Architecture/Topology/Homologous-superfamily). The organism is the source species.

  · The contact map is a binary N×N matrix image: pixel (i, j) is dark where Cα_i and Cα_j are within 8 Å and |i−j|>4. Because the |i−j|>4 filter removes local helical contacts, off-diagonal stripes parallel to the main diagonal indicate parallel β-sheets; stripes perpendicular to it indicate antiparallel β-sheets. The Ramachandran plot scatters every residue's (φ, ψ) pair against the sterically allowed regions. The PAE heatmap renders the predicted-aligned-error matrix.

  · Six rendered views show the 3D structure from the faces of a cube — i.e. along ±x, ±y, ±z. Rendering representation is drawn randomly per protein from cartoon (secondary-structure ribbons), sticks (backbone bonds), or molecular surface; coloring is either N→C rainbow (blue at the N-terminus through red at the C-terminus) or one color per chain.